Protein AF-A0A9E3CM18-F1 (afdb_monomer_lite)

Sequence (265 aa):
MKRNLDLLTSPGFVAGLLLLLANDFLLKPAFHDALTGKLSDFAGLFVFPLFWAALTPRWRRAAYALTALGFVFWKSSYAQPLIDAWNSLGLLRVARVVDPTDLWALVALPASFEYLRRRGAADSGPSPFAPRRAAALAVLLLSVFAFAATQSAGDHMISEDREYKFDMSKEELTERLKRDAEVAYVSARDDPDDFSLSTRTKVCGEGVFASFKVERRGLGSLLKVSYLIYNCEQGPRGQEAALEAEAVHAFEHDVVEKLRAPAGP

Radius of gyration: 25.85 Å; chains: 1; bounding box: 60×34×81 Å

Structure (mmCIF, N/CA/C/O backbone):
data_AF-A0A9E3CM18-F1
#
_entry.id   AF-A0A9E3CM18-F1
#
loop_
_atom_site.group_PDB
_atom_site.id
_atom_site.type_symbol
_atom_site.label_atom_id
_atom_site.label_alt_id
_atom_site.label_comp_id
_atom_site.label_asym_id
_atom_site.label_entity_id
_atom_site.label_seq_id
_atom_site.pdbx_PDB_ins_code
_atom_site.Cartn_x
_atom_site.Cartn_y
_atom_site.Cartn_z
_atom_site.occupancy
_atom_site.B_iso_or_equiv
_atom_site.auth_seq_id
_atom_site.auth_comp_id
_atom_site.auth_asym_id
_atom_site.auth_atom_id
_atom_site.pdbx_PDB_model_num
ATOM 1 N N . MET A 1 1 ? 21.371 15.882 -23.175 1.00 44.38 1 MET A N 1
ATOM 2 C CA . MET A 1 1 ? 21.177 14.432 -22.929 1.00 44.38 1 MET A CA 1
ATOM 3 C C . MET A 1 1 ? 19.682 14.140 -23.035 1.00 44.38 1 MET A C 1
ATOM 5 O O . MET A 1 1 ? 18.923 14.778 -22.317 1.00 44.38 1 MET A O 1
ATOM 9 N N . LYS A 1 2 ? 19.229 13.318 -23.992 1.00 52.69 2 LYS A N 1
ATOM 10 C CA . LYS A 1 2 ? 17.792 13.175 -24.303 1.00 52.69 2 LYS A CA 1
ATOM 11 C C . LYS A 1 2 ? 17.098 12.281 -23.262 1.00 52.69 2 LYS A C 1
ATOM 13 O O . LYS A 1 2 ? 17.572 11.178 -23.005 1.00 52.69 2 LYS A O 1
ATOM 18 N N . ARG A 1 3 ? 16.004 12.763 -22.656 1.00 60.25 3 ARG A N 1
ATOM 19 C CA . ARG A 1 3 ? 15.071 11.921 -21.882 1.00 60.25 3 ARG A CA 1
ATOM 20 C C . ARG A 1 3 ? 14.491 10.873 -22.832 1.00 60.25 3 ARG A C 1
ATOM 22 O O . ARG A 1 3 ? 14.055 11.248 -23.919 1.00 60.25 3 ARG A O 1
ATOM 29 N N . ASN A 1 4 ? 14.506 9.600 -22.442 1.00 70.12 4 ASN A N 1
ATOM 30 C CA . ASN A 1 4 ? 13.959 8.527 -23.271 1.00 70.12 4 ASN A CA 1
ATOM 31 C C . ASN A 1 4 ? 12.522 8.230 -22.831 1.00 70.12 4 ASN A C 1
ATOM 33 O O . ASN A 1 4 ? 12.250 7.224 -22.182 1.00 70.12 4 ASN A O 1
ATOM 37 N N . LEU A 1 5 ? 11.617 9.166 -23.132 1.00 76.00 5 LEU A N 1
ATOM 38 C CA . LEU A 1 5 ? 10.190 9.018 -22.831 1.00 76.00 5 LEU A CA 1
ATOM 39 C C . LEU A 1 5 ? 9.532 7.908 -23.662 1.00 76.00 5 LEU A C 1
ATOM 41 O O . LEU A 1 5 ? 8.487 7.402 -23.262 1.00 76.00 5 LEU A O 1
ATOM 45 N N . ASP A 1 6 ? 10.170 7.472 -24.752 1.00 79.62 6 ASP A N 1
ATOM 46 C CA . ASP A 1 6 ? 9.693 6.349 -25.564 1.00 79.62 6 ASP A CA 1
ATOM 47 C C . ASP A 1 6 ? 9.671 5.042 -24.744 1.00 79.62 6 ASP A C 1
ATOM 49 O O . ASP A 1 6 ? 8.818 4.180 -24.972 1.00 79.62 6 ASP A O 1
ATOM 53 N N . LEU A 1 7 ? 10.525 4.930 -23.711 1.00 84.62 7 LEU A N 1
ATOM 54 C CA . LEU A 1 7 ? 10.522 3.813 -22.760 1.00 84.62 7 LEU A CA 1
ATOM 55 C C . LEU A 1 7 ? 9.189 3.678 -22.004 1.00 84.62 7 LEU A C 1
ATOM 57 O O . LEU A 1 7 ? 8.743 2.551 -21.782 1.00 84.62 7 LEU A O 1
ATOM 61 N N . LEU A 1 8 ? 8.535 4.794 -21.656 1.00 86.12 8 LEU A N 1
ATOM 62 C CA . LEU A 1 8 ? 7.239 4.785 -20.960 1.00 86.12 8 LEU A CA 1
ATOM 63 C C . LEU A 1 8 ? 6.137 4.205 -21.849 1.00 86.12 8 LEU A C 1
ATOM 65 O O . LEU A 1 8 ? 5.246 3.515 -21.379 1.00 86.12 8 LEU A O 1
ATOM 69 N N . THR A 1 9 ? 6.226 4.424 -23.158 1.00 86.44 9 THR A N 1
ATOM 70 C CA . THR A 1 9 ? 5.280 3.858 -24.130 1.00 86.44 9 THR A CA 1
ATOM 71 C C . THR A 1 9 ? 5.692 2.475 -24.632 1.00 86.44 9 THR A C 1
ATOM 73 O O . THR A 1 9 ? 5.085 1.937 -25.556 1.00 86.44 9 THR A O 1
ATOM 76 N N . SER A 1 10 ? 6.751 1.889 -24.066 1.00 86.50 10 SER A N 1
ATOM 77 C CA . SER A 1 10 ? 7.227 0.585 -24.504 1.00 86.50 10 SER A CA 1
ATOM 78 C C . SER A 1 10 ? 6.260 -0.529 -24.066 1.00 86.50 10 SER A C 1
ATOM 80 O O . SER A 1 10 ? 5.714 -0.460 -22.964 1.00 86.50 10 SER A O 1
ATOM 82 N N . PRO A 1 11 ? 6.072 -1.589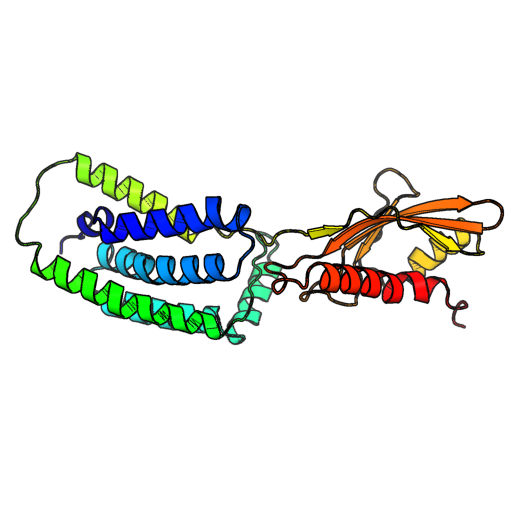 -24.875 1.00 87.38 11 PRO A N 1
ATOM 83 C CA . PRO A 1 11 ? 5.137 -2.673 -24.582 1.00 87.38 11 PRO A CA 1
ATOM 84 C C . PRO A 1 11 ? 5.339 -3.306 -23.206 1.00 87.38 11 PRO A C 1
ATOM 86 O O . PRO A 1 11 ? 4.364 -3.534 -22.506 1.00 87.38 11 PRO A O 1
ATOM 89 N N . GLY A 1 12 ? 6.588 -3.545 -22.788 1.00 88.06 12 GLY A N 1
ATOM 90 C CA . GLY A 1 12 ? 6.871 -4.123 -21.473 1.00 88.06 12 GLY A CA 1
ATOM 91 C C . GLY A 1 12 ? 6.485 -3.195 -20.321 1.00 88.06 12 GLY A C 1
ATOM 92 O O . GLY A 1 12 ? 5.921 -3.654 -19.335 1.00 88.06 12 GLY A O 1
ATOM 93 N N . PHE A 1 13 ? 6.730 -1.887 -20.461 1.00 91.44 13 PHE A N 1
ATOM 94 C CA . PHE A 1 13 ? 6.340 -0.908 -19.446 1.00 91.44 13 PHE A CA 1
ATOM 95 C C . PHE A 1 13 ? 4.817 -0.802 -19.337 1.00 91.44 13 PHE A C 1
ATOM 97 O O . PHE A 1 13 ? 4.269 -0.908 -18.244 1.00 91.44 13 PHE A O 1
ATOM 104 N N . VAL A 1 14 ? 4.132 -0.643 -20.473 1.00 91.06 14 VAL A N 1
ATOM 105 C CA . VAL A 1 14 ? 2.670 -0.516 -20.521 1.00 91.06 14 VAL A CA 1
ATOM 106 C C . VAL A 1 14 ? 1.994 -1.795 -20.031 1.00 91.06 14 VAL A C 1
ATOM 108 O O . VAL A 1 14 ? 1.068 -1.710 -19.235 1.00 91.06 14 VAL A O 1
ATOM 111 N N . ALA A 1 15 ? 2.473 -2.973 -20.438 1.00 91.00 15 ALA A N 1
ATOM 112 C CA . ALA A 1 15 ? 1.935 -4.246 -19.963 1.00 91.00 15 ALA A CA 1
ATOM 113 C C . ALA A 1 15 ? 2.113 -4.410 -18.448 1.00 91.00 15 ALA A C 1
ATOM 115 O O . ALA A 1 15 ? 1.164 -4.789 -17.772 1.00 91.00 15 ALA A O 1
ATOM 116 N N . GLY A 1 16 ? 3.290 -4.078 -17.906 1.00 92.56 16 GLY A N 1
ATOM 117 C CA . GLY A 1 16 ? 3.526 -4.113 -16.463 1.00 92.56 16 GLY A CA 1
ATOM 118 C C . GLY A 1 16 ? 2.639 -3.128 -15.696 1.00 92.56 16 GLY A C 1
ATOM 119 O O . GLY A 1 16 ? 2.086 -3.486 -14.663 1.00 92.56 16 GLY A O 1
ATOM 120 N N . LEU A 1 17 ? 2.454 -1.910 -16.217 1.00 92.94 17 LEU A N 1
ATOM 121 C CA . LEU A 1 17 ? 1.599 -0.897 -15.593 1.00 92.94 17 LEU A CA 1
ATOM 122 C C . LEU A 1 17 ? 0.119 -1.297 -15.627 1.00 92.94 17 LEU A C 1
ATOM 124 O O . LEU A 1 17 ? -0.582 -1.145 -14.631 1.00 92.94 17 LEU A O 1
ATOM 128 N N . LEU A 1 18 ? -0.358 -1.827 -16.755 1.00 92.44 18 LEU A N 1
ATOM 129 C CA . LEU A 1 18 ? -1.720 -2.344 -16.873 1.00 92.44 18 LEU A CA 1
ATOM 130 C C . LEU A 1 18 ? -1.937 -3.554 -15.967 1.00 92.44 18 LEU A C 1
ATOM 132 O O . LEU A 1 18 ? -2.993 -3.650 -15.358 1.00 92.44 18 LEU A O 1
ATOM 136 N N . LEU A 1 19 ? -0.950 -4.446 -15.852 1.00 91.19 19 LEU A N 1
ATOM 137 C CA . LEU A 1 19 ? -1.003 -5.578 -14.932 1.00 91.19 19 LEU A CA 1
ATOM 138 C C . LEU A 1 19 ? -1.098 -5.102 -13.481 1.00 91.19 19 LEU A C 1
ATOM 140 O O . LEU A 1 19 ? -1.928 -5.617 -12.744 1.00 91.19 19 LEU A O 1
ATOM 144 N N . LEU A 1 20 ? -0.297 -4.103 -13.096 1.00 90.50 20 LEU A N 1
ATOM 145 C CA . LEU A 1 20 ? -0.339 -3.502 -11.764 1.00 90.50 20 LEU A CA 1
ATOM 146 C C . LEU A 1 20 ? -1.730 -2.922 -11.464 1.00 90.50 20 LE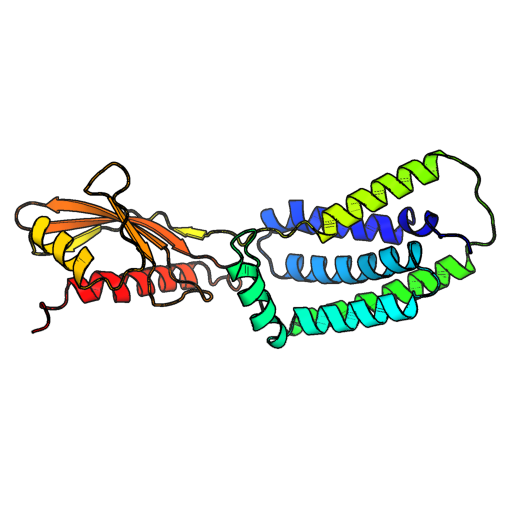U A C 1
ATOM 148 O O . LEU A 1 20 ? -2.348 -3.289 -10.471 1.00 90.50 20 LEU A O 1
ATOM 152 N N . LEU A 1 21 ? -2.262 -2.091 -12.365 1.00 90.19 21 LEU A N 1
ATOM 153 C CA . LEU A 1 21 ? -3.584 -1.476 -12.208 1.00 90.19 21 LEU A CA 1
ATOM 154 C C . LEU A 1 21 ? -4.721 -2.504 -12.217 1.00 90.19 21 LEU A C 1
ATOM 156 O O . LEU A 1 21 ? -5.602 -2.460 -11.366 1.00 90.19 21 LEU A O 1
ATOM 160 N N . ALA A 1 22 ? -4.720 -3.439 -13.166 1.00 87.00 22 ALA A N 1
ATOM 161 C CA . ALA A 1 22 ? -5.734 -4.485 -13.227 1.00 87.00 22 ALA A CA 1
ATOM 162 C C . ALA A 1 22 ? -5.689 -5.359 -11.971 1.00 87.00 22 ALA A C 1
ATOM 164 O O . ALA A 1 22 ? -6.730 -5.742 -11.444 1.00 87.00 22 ALA A O 1
ATOM 165 N N . ASN A 1 23 ? -4.494 -5.644 -11.460 1.00 86.50 23 ASN A N 1
ATOM 166 C CA . ASN A 1 23 ? -4.353 -6.393 -10.230 1.00 86.50 23 ASN A CA 1
ATOM 167 C C . ASN A 1 23 ? -4.917 -5.629 -9.033 1.00 86.50 23 ASN A C 1
ATOM 169 O O . ASN A 1 23 ? -5.740 -6.175 -8.304 1.00 86.50 23 ASN A O 1
ATOM 173 N N . ASP A 1 24 ? -4.521 -4.371 -8.864 1.00 81.06 24 ASP A N 1
ATOM 174 C CA . ASP A 1 24 ? -4.891 -3.594 -7.687 1.00 81.06 24 ASP A CA 1
ATOM 175 C C . ASP A 1 24 ? -6.380 -3.215 -7.674 1.00 81.06 24 ASP A C 1
ATOM 177 O O . ASP A 1 24 ? -7.015 -3.284 -6.628 1.00 81.06 24 ASP A O 1
ATOM 181 N N . PHE A 1 25 ? -6.974 -2.905 -8.831 1.00 79.62 25 PHE A N 1
ATOM 182 C CA . PHE A 1 25 ? -8.362 -2.431 -8.906 1.00 79.62 25 PHE A CA 1
ATOM 183 C C . PHE A 1 25 ? -9.395 -3.495 -9.290 1.00 79.62 25 PHE A C 1
ATOM 185 O O . PHE A 1 25 ? -10.577 -3.299 -9.017 1.00 79.62 25 PHE A O 1
ATOM 192 N N . LEU A 1 26 ? -8.996 -4.592 -9.944 1.00 79.38 26 LEU A N 1
ATOM 193 C CA . LEU A 1 26 ? -9.938 -5.618 -10.418 1.00 79.38 26 LEU A CA 1
ATOM 194 C C . LEU A 1 26 ? -9.713 -6.965 -9.735 1.00 79.38 26 LEU A C 1
ATOM 196 O O . LEU A 1 26 ? -10.673 -7.578 -9.277 1.00 79.38 26 LEU A O 1
ATOM 200 N N . LEU A 1 27 ? -8.463 -7.433 -9.655 1.00 71.94 27 LEU A N 1
ATOM 201 C CA . LEU A 1 27 ? -8.178 -8.767 -9.121 1.00 71.94 27 LEU A CA 1
ATOM 202 C C . LEU A 1 27 ? -8.199 -8.803 -7.598 1.00 71.94 27 LEU A C 1
ATOM 204 O O . LEU A 1 27 ? -8.763 -9.743 -7.061 1.00 71.94 27 LEU A O 1
ATOM 208 N N . LYS A 1 28 ? -7.639 -7.808 -6.901 1.00 69.25 28 LYS A N 1
ATOM 209 C CA . LYS A 1 28 ? -7.668 -7.770 -5.429 1.00 69.25 28 LYS A CA 1
ATOM 210 C C . LYS A 1 28 ? -9.098 -7.764 -4.864 1.00 69.25 28 LYS A C 1
ATOM 212 O O . LYS A 1 28 ? -9.342 -8.545 -3.952 1.00 69.25 28 LYS A O 1
ATOM 217 N N . PRO A 1 29 ? -10.057 -6.978 -5.402 1.00 63.78 29 PRO A N 1
ATOM 218 C CA . PRO A 1 29 ? -11.444 -7.040 -4.932 1.00 63.78 29 PRO A CA 1
ATOM 219 C C . PRO A 1 29 ? -12.172 -8.339 -5.308 1.00 63.78 29 PRO A C 1
ATOM 221 O O . PRO A 1 29 ? -13.070 -8.768 -4.593 1.00 63.78 29 PRO A O 1
ATOM 224 N N . ALA A 1 30 ? -11.822 -8.952 -6.445 1.00 62.44 30 ALA A N 1
ATOM 225 C CA . ALA A 1 30 ? -12.491 -10.161 -6.935 1.00 62.44 30 ALA A CA 1
ATOM 226 C C . ALA A 1 30 ? -11.925 -11.460 -6.331 1.00 62.44 30 ALA A C 1
ATOM 228 O O . ALA A 1 30 ? -12.657 -12.431 -6.156 1.00 62.44 30 ALA A O 1
ATOM 229 N N . PHE A 1 31 ? -10.629 -11.480 -6.021 1.00 59.03 31 PHE A N 1
ATOM 230 C CA . PHE A 1 31 ? -9.879 -12.626 -5.522 1.00 59.03 31 PHE A CA 1
ATOM 231 C C . PHE A 1 31 ? -9.072 -12.174 -4.298 1.00 59.03 31 PHE A C 1
ATOM 233 O O . PHE A 1 31 ? -8.008 -11.560 -4.426 1.00 59.03 31 PHE A O 1
ATOM 240 N N . HIS A 1 32 ? -9.584 -12.484 -3.105 1.00 54.03 32 HIS A N 1
ATOM 241 C CA . HIS A 1 32 ? -8.977 -12.176 -1.803 1.00 54.03 32 HIS A CA 1
ATOM 242 C C . HIS A 1 32 ? -7.755 -13.081 -1.518 1.00 54.03 32 HIS A C 1
ATOM 244 O O . HIS A 1 32 ? -7.682 -13.772 -0.505 1.00 54.03 32 HIS A O 1
ATOM 250 N N . ASP A 1 33 ? -6.797 -13.133 -2.447 1.00 57.09 33 ASP A N 1
ATOM 251 C CA . ASP A 1 33 ? -5.698 -14.101 -2.449 1.00 57.09 33 ASP A CA 1
ATOM 252 C C . ASP A 1 33 ? -4.317 -13.447 -2.333 1.00 57.09 33 ASP A C 1
ATOM 254 O O . ASP A 1 33 ? -3.974 -12.534 -3.079 1.00 57.09 33 ASP A O 1
ATOM 258 N N . ALA A 1 34 ? -3.428 -14.033 -1.519 1.00 56.66 34 ALA A N 1
ATOM 259 C CA . ALA A 1 34 ? -2.022 -13.606 -1.402 1.00 56.66 34 ALA A CA 1
ATOM 260 C C . ALA A 1 34 ? -1.231 -13.654 -2.734 1.00 56.66 34 ALA A C 1
ATOM 262 O O . ALA A 1 34 ? -0.135 -13.103 -2.842 1.00 56.66 34 ALA A O 1
ATOM 263 N N . LEU A 1 35 ? -1.771 -14.317 -3.765 1.00 62.88 35 LEU A N 1
ATOM 264 C CA . LEU A 1 35 ? -1.199 -14.317 -5.111 1.00 62.88 35 LEU A CA 1
ATOM 265 C C . LEU A 1 35 ? -1.295 -12.931 -5.775 1.00 62.88 35 LEU A C 1
ATOM 267 O O . LEU A 1 35 ? -0.344 -12.520 -6.440 1.00 62.88 35 LEU A O 1
ATOM 271 N N . THR A 1 36 ? -2.395 -12.196 -5.570 1.00 70.06 36 THR A N 1
ATOM 272 C CA . THR A 1 36 ? -2.590 -10.850 -6.141 1.00 70.06 36 THR A CA 1
ATOM 273 C C . THR A 1 36 ? -1.694 -9.823 -5.445 1.00 70.06 36 THR A C 1
ATOM 275 O O . THR A 1 36 ? -1.144 -8.934 -6.095 1.00 70.06 36 THR A O 1
ATOM 278 N N . GLY A 1 37 ? -1.443 -9.987 -4.141 1.00 65.69 37 GLY A N 1
ATOM 279 C CA . GLY A 1 37 ? -0.454 -9.195 -3.398 1.00 65.69 37 GLY A CA 1
ATOM 280 C C . GLY A 1 37 ? 0.950 -9.305 -4.001 1.00 65.69 37 GLY A C 1
ATOM 281 O O . GLY A 1 37 ? 1.550 -8.298 -4.375 1.00 65.69 37 GLY A O 1
ATOM 282 N N . LYS A 1 38 ? 1.425 -10.535 -4.220 1.00 78.75 38 LYS A N 1
ATOM 283 C CA . LYS A 1 38 ? 2.742 -10.793 -4.825 1.00 78.75 38 LYS A CA 1
ATOM 284 C C . LYS A 1 38 ? 2.822 -10.308 -6.265 1.00 78.75 38 LYS A C 1
ATOM 286 O O . LYS A 1 38 ? 3.845 -9.770 -6.678 1.00 78.75 38 LYS A O 1
ATOM 291 N N . LEU A 1 39 ? 1.748 -10.465 -7.037 1.00 83.81 39 LEU A N 1
ATOM 292 C CA . LEU A 1 39 ? 1.701 -9.990 -8.417 1.00 83.81 39 LEU A CA 1
ATOM 293 C C . LEU A 1 39 ? 1.891 -8.468 -8.507 1.00 83.81 39 LEU A C 1
ATOM 295 O O . LEU A 1 39 ? 2.603 -8.005 -9.399 1.00 83.81 39 LEU A O 1
ATOM 299 N N . SER A 1 40 ? 1.322 -7.715 -7.559 1.00 86.75 40 SER A N 1
ATOM 300 C CA . SER A 1 40 ? 1.543 -6.270 -7.428 1.00 86.75 40 SER A CA 1
ATOM 301 C C . SER A 1 40 ? 3.018 -5.957 -7.154 1.00 86.75 40 SER A C 1
ATOM 303 O O . SER A 1 40 ? 3.605 -5.145 -7.865 1.00 86.75 40 SER A O 1
ATOM 305 N N . ASP A 1 41 ? 3.667 -6.674 -6.225 1.00 88.69 41 ASP A N 1
ATOM 306 C CA . ASP A 1 41 ? 5.099 -6.495 -5.941 1.00 88.69 41 ASP A CA 1
ATOM 307 C C . ASP A 1 41 ? 5.975 -6.788 -7.173 1.00 88.69 41 ASP A C 1
ATOM 309 O O . ASP A 1 41 ? 6.867 -6.005 -7.509 1.00 88.69 41 ASP A O 1
ATOM 313 N N . PHE A 1 42 ? 5.701 -7.878 -7.902 1.00 92.50 42 PHE A N 1
ATOM 314 C CA . PHE A 1 42 ? 6.414 -8.221 -9.139 1.00 92.50 42 PHE A CA 1
ATOM 315 C C . PHE A 1 42 ? 6.215 -7.161 -10.232 1.00 92.50 42 PHE A C 1
ATOM 317 O O . PHE A 1 42 ? 7.187 -6.735 -10.866 1.00 92.50 42 PHE A O 1
ATOM 324 N N . ALA A 1 43 ? 4.977 -6.718 -10.463 1.00 93.00 43 ALA A N 1
ATOM 325 C CA . ALA A 1 43 ? 4.664 -5.706 -11.470 1.00 93.00 43 ALA A CA 1
ATOM 326 C C . ALA A 1 43 ? 5.255 -4.336 -11.093 1.00 93.00 43 ALA A C 1
ATOM 328 O O . ALA A 1 43 ? 5.891 -3.683 -11.923 1.00 93.00 43 ALA A O 1
ATOM 329 N N . GLY A 1 44 ? 5.132 -3.934 -9.829 1.00 93.19 44 GLY A N 1
ATOM 330 C CA . GLY A 1 44 ? 5.691 -2.702 -9.283 1.00 93.19 44 GLY A CA 1
ATOM 331 C C . GLY A 1 44 ? 7.213 -2.658 -9.404 1.00 93.19 44 GLY A C 1
ATOM 332 O O . GLY A 1 44 ? 7.755 -1.708 -9.974 1.00 93.19 44 GLY A O 1
ATOM 333 N N . LEU A 1 45 ? 7.914 -3.713 -8.973 1.00 94.88 45 LEU A N 1
ATOM 334 C CA . LEU A 1 45 ? 9.373 -3.816 -9.100 1.00 94.88 45 LEU A CA 1
ATOM 335 C C . LEU A 1 45 ? 9.845 -3.897 -10.553 1.00 94.88 45 LEU A C 1
ATOM 337 O O . LEU A 1 45 ? 10.967 -3.488 -10.851 1.00 94.88 45 LEU A O 1
ATOM 341 N N . PHE A 1 46 ? 9.011 -4.370 -11.478 1.00 95.19 46 PHE A N 1
ATOM 342 C CA . PHE A 1 46 ? 9.330 -4.311 -12.899 1.00 95.19 46 PHE A CA 1
ATOM 343 C C . PHE A 1 46 ? 9.214 -2.881 -13.455 1.00 95.19 46 PHE A C 1
ATOM 345 O O . PHE A 1 46 ? 10.124 -2.413 -14.144 1.00 95.19 46 PHE A O 1
ATOM 352 N N . VAL A 1 47 ? 8.122 -2.170 -13.156 1.00 95.00 47 VAL A N 1
ATOM 353 C CA . VAL A 1 47 ? 7.764 -0.877 -13.774 1.00 95.00 47 VAL A CA 1
ATOM 354 C C . VAL A 1 47 ? 8.472 0.311 -13.113 1.00 95.00 47 VAL A C 1
ATOM 356 O O . VAL A 1 47 ? 8.992 1.187 -13.808 1.00 95.00 47 VAL A O 1
ATOM 359 N N . PHE A 1 48 ? 8.540 0.355 -11.784 1.00 95.31 48 PHE A N 1
ATOM 360 C CA . PHE A 1 48 ? 9.061 1.494 -11.022 1.00 95.31 48 PHE A CA 1
ATOM 361 C C . PHE A 1 48 ? 10.507 1.900 -11.377 1.00 95.31 48 PHE A C 1
ATOM 363 O O . PHE A 1 48 ? 10.753 3.078 -11.661 1.00 95.31 48 PHE A O 1
ATOM 370 N N . PRO A 1 49 ? 11.494 0.987 -11.457 1.00 93.88 49 PRO A N 1
ATOM 371 C CA . PRO A 1 49 ? 12.853 1.382 -11.819 1.00 93.88 49 PRO A CA 1
ATOM 372 C C . PRO A 1 49 ? 12.978 1.755 -13.308 1.00 93.88 49 PRO A C 1
ATOM 374 O O . PRO A 1 49 ? 13.844 2.561 -13.660 1.00 93.88 49 PRO A O 1
ATOM 377 N N . LEU A 1 50 ? 12.109 1.237 -14.193 1.00 92.25 50 LEU A N 1
ATOM 378 C CA . LEU A 1 50 ? 12.031 1.668 -15.599 1.00 92.25 50 LEU A CA 1
ATOM 379 C C . LEU A 1 50 ? 11.498 3.092 -15.724 1.00 92.25 50 LEU A C 1
ATOM 381 O O . LEU A 1 50 ? 12.027 3.864 -16.526 1.00 92.25 50 LEU A O 1
ATOM 385 N N . PHE A 1 51 ? 10.502 3.452 -14.914 1.00 93.75 51 PHE A N 1
ATOM 386 C CA . PHE A 1 51 ? 9.955 4.806 -14.851 1.00 93.75 51 PHE A CA 1
ATOM 387 C C . PHE A 1 51 ? 11.063 5.812 -14.526 1.00 93.75 51 PHE A C 1
ATOM 389 O O . PHE A 1 51 ? 11.297 6.768 -15.271 1.00 93.75 51 PHE A O 1
ATOM 396 N N . TRP A 1 52 ? 11.842 5.539 -13.478 1.00 93.00 52 TRP A N 1
ATOM 397 C CA . TRP A 1 52 ? 12.984 6.378 -13.124 1.00 93.00 52 TRP A CA 1
ATOM 398 C C . TRP A 1 52 ? 14.096 6.334 -14.171 1.00 93.00 52 TRP A C 1
ATOM 400 O O . TRP A 1 52 ? 14.659 7.376 -14.495 1.00 93.00 52 TRP A O 1
ATOM 410 N N . ALA A 1 53 ? 14.381 5.182 -14.780 1.00 90.31 53 ALA A N 1
ATOM 411 C CA . ALA A 1 53 ? 15.362 5.095 -15.862 1.00 90.31 53 ALA A CA 1
ATOM 412 C C . ALA A 1 53 ? 14.969 5.924 -17.103 1.00 90.31 53 ALA A C 1
ATOM 414 O O . ALA A 1 53 ? 15.861 6.448 -17.778 1.00 90.31 53 ALA A O 1
ATOM 415 N N . ALA A 1 54 ? 13.670 6.087 -17.387 1.00 87.94 54 ALA A N 1
ATOM 416 C CA . ALA A 1 54 ? 13.166 6.954 -18.456 1.00 87.94 54 ALA A CA 1
ATOM 417 C C . ALA A 1 54 ? 13.397 8.446 -18.144 1.00 87.94 54 ALA A C 1
ATOM 419 O O . ALA A 1 54 ? 13.832 9.213 -19.013 1.00 87.94 54 ALA A O 1
ATOM 420 N N . LEU A 1 55 ? 13.131 8.853 -16.896 1.00 88.31 55 LEU A N 1
ATOM 421 C CA . LEU A 1 55 ? 13.219 10.245 -16.436 1.00 88.31 55 LEU A CA 1
ATOM 422 C C . LEU A 1 55 ? 14.654 10.700 -16.149 1.00 88.31 55 LEU A C 1
ATOM 424 O O . LEU A 1 55 ? 15.030 11.826 -16.496 1.00 88.31 55 LEU A O 1
ATOM 428 N N . THR A 1 56 ? 15.472 9.826 -15.559 1.00 87.50 56 THR A N 1
ATOM 429 C CA . THR A 1 56 ? 16.857 10.093 -15.145 1.00 87.50 56 THR A CA 1
ATOM 430 C C . THR A 1 56 ? 17.847 9.053 -15.710 1.00 87.50 56 THR A C 1
ATOM 432 O O . THR A 1 56 ? 18.532 8.353 -14.962 1.00 87.50 56 THR A O 1
ATOM 435 N N . PRO A 1 57 ? 18.065 8.990 -17.045 1.00 83.56 57 PRO A N 1
ATOM 436 C CA . PRO A 1 57 ? 18.880 7.939 -17.682 1.00 83.56 57 PRO A CA 1
ATOM 437 C C . PRO A 1 57 ? 20.329 7.819 -17.179 1.00 83.56 57 PRO A C 1
ATOM 439 O O . PRO A 1 57 ? 20.945 6.754 -17.295 1.00 83.56 57 PRO A O 1
ATOM 442 N N . ARG A 1 58 ? 20.887 8.912 -16.633 1.00 86.62 58 ARG A N 1
ATOM 443 C CA . ARG A 1 58 ? 22.222 8.958 -16.007 1.00 86.62 58 ARG A CA 1
ATOM 444 C C . ARG A 1 58 ? 22.285 8.149 -14.712 1.00 86.62 58 ARG A C 1
ATOM 446 O O . ARG A 1 58 ? 23.316 7.558 -14.420 1.00 86.62 58 ARG A O 1
ATOM 453 N N . TRP A 1 59 ? 21.186 8.102 -13.969 1.00 89.31 59 TRP A N 1
ATOM 454 C CA . TRP A 1 59 ? 21.100 7.507 -12.639 1.00 89.31 59 TRP A CA 1
ATOM 455 C C . TRP A 1 59 ? 20.390 6.154 -12.653 1.00 89.31 59 TRP A C 1
ATOM 457 O O . TRP A 1 59 ? 20.041 5.643 -11.598 1.00 89.31 59 TRP A O 1
ATOM 467 N N . ARG A 1 60 ? 20.224 5.523 -13.826 1.00 89.62 60 ARG A N 1
ATOM 468 C CA . ARG A 1 60 ? 19.484 4.258 -13.962 1.00 89.62 60 ARG A CA 1
ATOM 469 C C . ARG A 1 60 ? 19.956 3.172 -12.986 1.00 89.62 60 ARG A C 1
ATOM 471 O O . ARG A 1 60 ? 19.136 2.549 -12.340 1.00 89.62 60 ARG A O 1
ATOM 478 N N . ARG A 1 61 ? 21.270 2.978 -12.808 1.00 91.88 61 ARG A N 1
ATOM 479 C CA . ARG A 1 61 ? 21.790 1.968 -11.864 1.00 91.88 61 ARG A CA 1
ATOM 480 C C . ARG A 1 61 ? 21.442 2.315 -10.417 1.00 91.88 61 ARG A C 1
ATOM 482 O O . ARG A 1 61 ? 21.065 1.431 -9.660 1.00 91.88 61 ARG A O 1
ATOM 489 N N . ALA A 1 62 ? 21.524 3.599 -10.065 1.00 94.00 62 ALA A N 1
ATOM 490 C CA . ALA A 1 62 ? 21.124 4.081 -8.751 1.00 94.00 62 ALA A CA 1
ATOM 491 C C . ALA A 1 62 ? 19.614 3.913 -8.533 1.00 94.00 62 ALA A C 1
ATOM 493 O O . ALA A 1 62 ? 19.221 3.472 -7.466 1.00 94.00 62 ALA A O 1
ATOM 494 N N . ALA A 1 63 ? 18.775 4.163 -9.544 1.00 93.38 63 ALA A N 1
ATOM 495 C CA . ALA A 1 63 ? 17.333 3.942 -9.454 1.00 93.38 63 ALA A CA 1
ATOM 496 C C . ALA A 1 63 ? 16.993 2.476 -9.140 1.00 93.38 63 ALA A C 1
ATOM 498 O O . ALA A 1 63 ? 16.193 2.216 -8.249 1.00 93.38 63 ALA A O 1
ATOM 499 N N . TYR A 1 64 ? 17.648 1.516 -9.802 1.00 95.44 64 TYR A N 1
ATOM 500 C CA . TYR A 1 64 ? 17.469 0.089 -9.504 1.00 95.44 64 TYR A CA 1
ATOM 501 C C . TYR A 1 64 ? 17.962 -0.277 -8.100 1.00 95.44 64 TYR A C 1
ATOM 503 O O . TYR A 1 64 ? 17.257 -0.969 -7.372 1.00 95.44 64 TYR A O 1
ATOM 511 N N . ALA A 1 65 ? 19.139 0.214 -7.698 1.00 95.75 65 ALA A N 1
ATOM 512 C CA . ALA A 1 65 ? 19.678 -0.039 -6.363 1.00 95.75 65 ALA A CA 1
ATOM 513 C C . ALA A 1 65 ? 18.775 0.538 -5.260 1.00 95.75 65 ALA A C 1
ATOM 515 O O . ALA A 1 65 ? 18.458 -0.157 -4.302 1.00 95.75 65 ALA A O 1
ATOM 516 N N . LEU A 1 66 ? 18.309 1.779 -5.422 1.00 95.81 66 LEU A N 1
ATOM 517 C CA . LEU A 1 66 ? 17.388 2.429 -4.490 1.00 95.81 66 LEU A CA 1
ATOM 518 C C . LEU A 1 66 ? 16.027 1.734 -4.456 1.00 95.81 66 LEU A C 1
ATOM 520 O O . LEU A 1 66 ? 15.449 1.618 -3.384 1.00 95.81 66 LEU A O 1
ATOM 524 N N . THR A 1 67 ? 15.541 1.228 -5.592 1.00 95.69 67 THR A N 1
ATOM 525 C CA . THR A 1 67 ? 14.306 0.431 -5.633 1.00 95.69 67 THR A CA 1
ATOM 526 C C . THR A 1 67 ? 14.472 -0.865 -4.842 1.00 95.69 67 THR A C 1
ATOM 528 O O . THR A 1 67 ? 13.626 -1.177 -4.013 1.00 95.69 67 THR A O 1
ATOM 531 N N . ALA A 1 68 ? 15.578 -1.592 -5.036 1.00 95.75 68 ALA A N 1
ATOM 532 C CA . ALA A 1 68 ? 15.859 -2.822 -4.295 1.00 95.75 68 ALA A CA 1
ATOM 533 C C . ALA A 1 68 ? 15.967 -2.567 -2.785 1.00 95.75 68 ALA A C 1
ATOM 535 O O . ALA A 1 68 ? 15.298 -3.227 -1.994 1.00 95.75 68 ALA A O 1
ATOM 536 N N . LEU A 1 69 ? 16.784 -1.586 -2.389 1.00 95.38 69 LEU A N 1
ATOM 537 C CA . LEU A 1 69 ? 16.994 -1.232 -0.985 1.00 95.38 69 LEU A CA 1
ATOM 538 C C . LEU A 1 69 ? 15.710 -0.713 -0.338 1.00 95.38 69 LEU A C 1
ATOM 540 O O . LEU A 1 69 ? 15.378 -1.127 0.767 1.00 95.38 69 LEU A O 1
ATOM 544 N N . GLY A 1 70 ? 14.978 0.155 -1.038 1.00 93.19 70 GLY A N 1
ATOM 545 C CA . GLY A 1 70 ? 13.699 0.687 -0.586 1.00 93.19 70 GLY A CA 1
ATOM 546 C C . GLY A 1 70 ? 12.659 -0.411 -0.399 1.00 93.19 70 GLY A C 1
ATOM 547 O O . GLY A 1 70 ? 11.987 -0.425 0.623 1.00 93.19 70 GLY A O 1
ATOM 548 N N . PHE A 1 71 ? 12.579 -1.372 -1.323 1.00 92.56 71 PHE A N 1
ATOM 549 C CA . PHE A 1 71 ? 11.663 -2.507 -1.215 1.00 92.56 71 PHE A CA 1
ATOM 550 C C . PHE A 1 71 ? 12.014 -3.429 -0.043 1.00 92.56 71 PHE A C 1
ATOM 552 O O . PHE A 1 71 ? 11.140 -3.768 0.750 1.00 92.56 71 PHE A O 1
ATOM 559 N N . VAL A 1 72 ? 13.295 -3.782 0.117 1.00 92.19 72 VAL A N 1
ATOM 560 C CA . VAL A 1 72 ? 13.766 -4.584 1.260 1.00 92.19 72 VAL A CA 1
ATOM 561 C C . VAL A 1 72 ? 13.466 -3.872 2.576 1.00 92.19 72 VAL A C 1
ATOM 563 O O . VAL A 1 72 ? 12.931 -4.483 3.497 1.00 92.19 72 VAL A O 1
ATOM 566 N N . PHE A 1 73 ? 13.775 -2.576 2.661 1.00 89.81 73 PHE A N 1
ATOM 567 C CA . PHE A 1 73 ? 13.486 -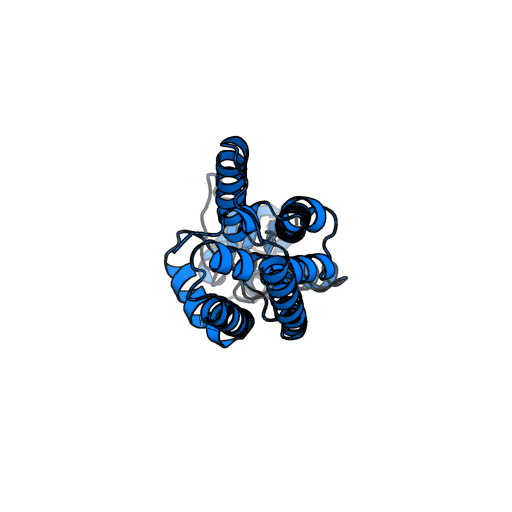1.771 3.841 1.00 89.81 73 PHE A CA 1
ATOM 568 C C . PHE A 1 73 ? 11.981 -1.728 4.128 1.00 89.81 73 PHE A C 1
ATOM 570 O O . PHE A 1 73 ? 11.571 -2.026 5.249 1.00 89.81 73 PHE A O 1
ATOM 577 N N . TRP A 1 74 ? 11.162 -1.444 3.112 1.00 86.00 74 TRP A N 1
ATOM 578 C CA . TRP A 1 74 ? 9.708 -1.365 3.229 1.00 86.00 74 TRP A CA 1
ATOM 579 C C . TRP A 1 74 ? 9.092 -2.682 3.703 1.00 86.00 74 TRP A C 1
ATOM 581 O O . TRP A 1 74 ? 8.251 -2.659 4.596 1.00 86.00 74 TRP A O 1
ATOM 591 N N . LYS A 1 75 ? 9.547 -3.829 3.183 1.00 81.69 75 LYS A N 1
ATOM 592 C CA . LYS A 1 75 ? 9.074 -5.168 3.583 1.00 81.69 75 LYS A CA 1
ATOM 593 C C . LYS A 1 75 ? 9.679 -5.675 4.902 1.00 81.69 75 LYS A C 1
ATOM 595 O O . LYS A 1 75 ? 9.265 -6.717 5.397 1.00 81.69 75 LYS A O 1
ATOM 600 N N . SER A 1 76 ? 10.635 -4.959 5.497 1.00 79.00 76 SER A N 1
ATOM 601 C CA . SER A 1 76 ? 11.262 -5.331 6.774 1.00 79.00 76 SER A CA 1
ATOM 602 C C . SER A 1 76 ? 10.559 -4.711 7.983 1.00 79.00 76 SER A C 1
ATOM 604 O O . SER A 1 76 ? 10.000 -3.618 7.898 1.00 79.00 76 SER A O 1
ATOM 606 N N . SER A 1 77 ? 10.672 -5.327 9.162 1.00 76.06 77 SER A N 1
ATOM 607 C CA . SER A 1 77 ? 10.157 -4.750 10.417 1.00 76.06 77 SER A CA 1
ATOM 608 C C . SER A 1 77 ? 10.753 -3.373 10.749 1.00 76.06 77 SER A C 1
ATOM 610 O O . SER A 1 77 ? 10.104 -2.574 11.421 1.00 76.06 77 SER A O 1
ATOM 612 N N . TYR A 1 78 ? 11.933 -3.039 10.213 1.00 78.50 78 TYR A N 1
ATOM 613 C CA . TYR A 1 78 ? 12.617 -1.769 10.465 1.00 78.50 78 TYR A CA 1
ATOM 614 C C . TYR A 1 78 ? 11.867 -0.528 9.971 1.00 78.50 78 TYR A C 1
ATOM 616 O O . TYR A 1 78 ? 12.131 0.556 10.483 1.00 78.50 78 TYR A O 1
ATOM 624 N N . ALA A 1 79 ? 10.932 -0.648 9.019 1.00 81.69 79 ALA A N 1
ATOM 625 C CA . ALA A 1 79 ? 10.139 0.509 8.591 1.00 81.69 79 ALA A CA 1
ATOM 626 C C . ALA A 1 79 ? 8.932 0.807 9.506 1.00 81.69 79 ALA A C 1
ATOM 628 O O . ALA A 1 79 ? 8.274 1.826 9.308 1.00 81.69 79 ALA A O 1
ATOM 629 N N . GLN A 1 80 ? 8.666 -0.015 10.535 1.00 74.81 80 GLN A N 1
ATOM 630 C CA . GLN A 1 80 ? 7.532 0.190 11.449 1.00 74.81 80 GLN A CA 1
ATOM 631 C C . GLN A 1 80 ? 7.533 1.572 12.133 1.00 74.81 80 GLN A C 1
ATOM 633 O O . GLN A 1 80 ? 6.515 2.252 12.048 1.00 74.81 80 GLN A O 1
ATOM 638 N N . PRO A 1 81 ? 8.651 2.074 12.700 1.00 73.25 81 PRO A N 1
ATOM 639 C CA . PRO A 1 81 ? 8.651 3.382 13.361 1.00 73.25 81 PRO A CA 1
ATOM 640 C C . PRO A 1 81 ? 8.320 4.544 12.414 1.00 73.25 81 PRO A C 1
ATOM 642 O O . PRO A 1 81 ? 7.757 5.552 12.832 1.00 73.25 81 PRO A O 1
ATOM 645 N N . LEU A 1 82 ? 8.669 4.413 11.128 1.00 79.81 82 LEU A N 1
ATOM 646 C CA . LEU A 1 82 ? 8.356 5.418 10.113 1.00 79.81 82 LEU A CA 1
ATOM 647 C C . LEU A 1 82 ? 6.861 5.415 9.771 1.00 79.81 82 LEU A C 1
ATOM 649 O O . LEU A 1 82 ? 6.271 6.479 9.600 1.00 79.81 82 LEU A O 1
ATOM 653 N N . ILE A 1 83 ? 6.260 4.226 9.694 1.00 71.06 83 ILE A N 1
ATOM 654 C CA . ILE A 1 83 ? 4.822 4.052 9.471 1.00 71.06 83 ILE A CA 1
ATOM 655 C C . ILE A 1 83 ? 4.040 4.617 10.659 1.00 71.06 83 ILE A C 1
ATOM 657 O O . ILE A 1 83 ? 3.112 5.395 10.457 1.00 71.06 83 ILE A O 1
ATOM 661 N N . ASP A 1 84 ? 4.463 4.318 11.888 1.00 72.69 84 ASP A N 1
ATOM 662 C CA . ASP A 1 84 ? 3.824 4.835 13.102 1.00 72.69 84 ASP A CA 1
ATOM 663 C C . ASP A 1 84 ? 3.895 6.373 13.157 1.00 72.69 84 ASP A C 1
ATOM 665 O O . ASP A 1 84 ? 2.898 7.040 13.444 1.00 72.69 84 ASP A O 1
ATOM 669 N N . ALA A 1 85 ? 5.047 6.956 12.801 1.00 72.75 85 ALA A N 1
ATOM 670 C CA . ALA A 1 85 ? 5.214 8.405 12.714 1.00 72.75 85 ALA A CA 1
ATOM 671 C C . ALA A 1 85 ? 4.313 9.032 11.637 1.00 72.75 85 ALA A C 1
ATOM 673 O O . ALA A 1 85 ? 3.695 10.066 11.885 1.00 72.75 85 ALA A O 1
ATOM 674 N N . TRP A 1 86 ? 4.188 8.408 10.465 1.00 75.62 86 TRP A N 1
ATOM 675 C CA . TRP A 1 86 ? 3.281 8.874 9.414 1.00 75.62 86 TRP A CA 1
ATOM 676 C C . TRP A 1 86 ? 1.815 8.801 9.857 1.00 75.62 86 TRP A C 1
ATOM 678 O O . TRP A 1 86 ? 1.078 9.780 9.741 1.00 75.62 86 TRP A O 1
ATOM 688 N N . ASN A 1 87 ? 1.412 7.677 10.448 1.00 71.69 87 ASN A N 1
ATOM 689 C CA . ASN A 1 87 ? 0.056 7.458 10.945 1.00 71.69 87 ASN A CA 1
ATOM 690 C C . ASN A 1 87 ? -0.315 8.429 12.077 1.00 71.69 87 ASN A C 1
ATOM 692 O O . ASN A 1 87 ? -1.482 8.803 12.200 1.00 71.69 87 ASN A O 1
ATOM 696 N 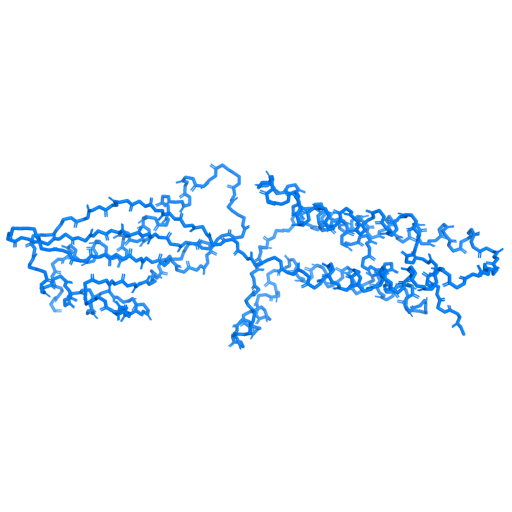N . SER A 1 88 ? 0.668 8.903 12.851 1.00 72.19 88 SER A N 1
ATOM 697 C CA . SER A 1 88 ? 0.460 9.917 13.894 1.00 72.19 88 SER A CA 1
ATOM 698 C C . SER A 1 88 ? 0.027 11.286 13.352 1.00 72.19 88 SER A C 1
ATOM 700 O O . SER A 1 88 ? -0.607 12.053 14.073 1.00 72.19 88 SER A O 1
ATOM 702 N N . LEU A 1 89 ? 0.306 11.585 12.075 1.00 75.56 89 LEU A N 1
ATOM 703 C CA . LEU A 1 89 ? -0.103 12.838 11.429 1.00 75.56 89 LEU A CA 1
ATOM 704 C C . LEU A 1 89 ? -1.605 12.884 11.111 1.00 75.56 89 LEU A C 1
ATOM 706 O O . LEU A 1 89 ? -2.120 13.951 10.786 1.00 75.56 89 LEU A O 1
ATOM 710 N N . GLY A 1 90 ? -2.308 11.747 11.167 1.00 64.56 90 GLY A N 1
ATOM 711 C CA . GLY A 1 90 ? -3.764 11.679 11.005 1.00 64.56 90 GLY A CA 1
ATOM 712 C C . GLY A 1 90 ? -4.298 12.020 9.608 1.00 64.56 90 GLY A C 1
ATOM 713 O O . GLY A 1 90 ? -5.509 12.116 9.443 1.00 64.56 90 GLY A O 1
ATOM 714 N N . LEU A 1 91 ? -3.430 12.204 8.605 1.00 71.06 91 LEU A N 1
ATOM 715 C CA . LEU A 1 91 ? -3.835 12.546 7.235 1.00 71.06 91 LEU A CA 1
ATOM 716 C C . LEU A 1 91 ? -4.355 11.324 6.472 1.00 71.06 91 LEU A C 1
ATOM 718 O O . LEU A 1 91 ? -5.480 11.315 5.985 1.00 71.06 91 LEU A O 1
ATOM 722 N N . LEU A 1 92 ? -3.511 10.299 6.356 1.00 64.31 92 LEU A N 1
ATOM 723 C CA . LEU A 1 92 ? -3.790 9.042 5.670 1.00 64.31 92 LEU A CA 1
ATOM 724 C C . LEU A 1 92 ? -3.095 7.930 6.443 1.00 64.31 92 LEU A C 1
ATOM 726 O O . LEU A 1 92 ? -1.880 7.998 6.642 1.00 64.31 92 LEU A O 1
ATOM 730 N N . ARG A 1 93 ? -3.855 6.923 6.875 1.00 59.22 93 ARG A N 1
ATOM 731 C CA . ARG A 1 93 ? -3.284 5.755 7.544 1.00 59.22 93 ARG A CA 1
ATOM 732 C C . ARG A 1 93 ? -2.737 4.778 6.518 1.00 59.22 93 ARG A C 1
ATOM 734 O O . ARG A 1 93 ? -3.395 4.462 5.532 1.00 59.22 93 ARG A O 1
ATOM 741 N N . VAL A 1 94 ? -1.524 4.318 6.776 1.00 63.50 94 VAL A N 1
ATOM 742 C CA . VAL A 1 94 ? -0.830 3.300 6.000 1.00 63.50 94 VAL A CA 1
ATOM 743 C C . VAL A 1 94 ? -0.657 2.096 6.911 1.00 63.50 94 VAL A C 1
ATOM 745 O O . VAL A 1 94 ? -0.004 2.195 7.952 1.00 63.50 94 VAL A O 1
ATOM 748 N N . ALA A 1 95 ? -1.256 0.975 6.530 1.00 61.19 95 ALA A N 1
ATOM 749 C CA . ALA A 1 95 ? -0.990 -0.319 7.134 1.00 61.19 95 ALA A CA 1
ATOM 750 C C . ALA A 1 95 ? -0.050 -1.120 6.218 1.00 61.19 95 ALA A C 1
ATOM 752 O O . ALA A 1 95 ? 0.196 -0.759 5.062 1.00 61.19 95 ALA A O 1
ATOM 753 N N . ARG A 1 96 ? 0.628 -2.109 6.808 1.00 65.94 96 ARG A N 1
ATOM 754 C CA . ARG A 1 96 ? 1.618 -2.923 6.103 1.00 65.94 96 ARG A CA 1
ATOM 755 C C . ARG A 1 96 ? 1.835 -4.256 6.806 1.00 65.94 96 ARG A C 1
ATOM 757 O O . ARG A 1 96 ? 2.287 -4.291 7.951 1.00 65.94 96 ARG A O 1
ATOM 764 N N . VAL A 1 97 ? 1.697 -5.340 6.051 1.00 64.31 97 VAL A N 1
ATOM 765 C CA . VAL A 1 97 ? 2.097 -6.692 6.463 1.00 64.31 97 VAL A CA 1
ATOM 766 C C . VAL A 1 97 ? 3.597 -6.924 6.235 1.00 64.31 97 VAL A C 1
ATOM 768 O O . VAL A 1 97 ? 4.140 -6.626 5.169 1.00 64.31 97 VAL A O 1
ATOM 771 N N . VAL A 1 98 ? 4.281 -7.472 7.243 1.00 69.25 98 VAL A N 1
ATOM 772 C CA . VAL A 1 98 ? 5.682 -7.906 7.136 1.00 69.25 98 VAL A CA 1
ATOM 773 C C . VAL A 1 98 ? 5.711 -9.353 6.635 1.00 69.25 98 VAL A C 1
ATOM 775 O O . VAL A 1 98 ? 5.577 -10.282 7.427 1.00 69.25 98 VAL A O 1
ATOM 778 N N . ASP A 1 99 ? 5.899 -9.544 5.327 1.00 71.38 99 ASP A N 1
ATOM 779 C CA . ASP A 1 99 ? 6.071 -10.863 4.701 1.00 71.38 99 ASP A CA 1
ATOM 780 C C . ASP A 1 99 ? 7.446 -10.957 3.996 1.00 71.38 99 ASP A C 1
ATOM 782 O O . ASP A 1 99 ? 7.645 -10.410 2.907 1.00 71.38 99 ASP A O 1
ATOM 786 N N . PRO A 1 100 ? 8.429 -11.672 4.581 1.00 72.56 100 PRO A N 1
ATOM 787 C CA . PRO A 1 100 ? 9.739 -11.880 3.961 1.00 72.56 100 PRO A CA 1
ATOM 788 C C . PRO A 1 100 ? 9.684 -12.633 2.626 1.00 72.56 100 PRO A C 1
ATOM 790 O O . PRO A 1 100 ? 10.628 -12.550 1.837 1.00 72.56 100 PRO A O 1
ATOM 793 N N . THR A 1 101 ? 8.609 -13.376 2.349 1.00 75.75 101 THR A N 1
ATOM 794 C CA . THR A 1 101 ? 8.454 -14.101 1.084 1.00 75.75 101 THR A CA 1
ATOM 795 C C . THR A 1 101 ? 8.224 -13.165 -0.101 1.00 75.75 101 THR A C 1
ATOM 797 O O . THR A 1 101 ? 8.479 -13.564 -1.239 1.00 75.75 101 THR A O 1
ATOM 800 N N . ASP A 1 102 ? 7.871 -11.903 0.143 1.00 83.12 102 ASP A N 1
ATOM 801 C CA . ASP A 1 102 ? 7.762 -10.880 -0.899 1.00 83.12 102 ASP A CA 1
ATOM 802 C C . ASP A 1 102 ? 9.123 -10.497 -1.489 1.00 83.12 102 ASP A C 1
ATOM 804 O O . ASP A 1 102 ? 9.198 -10.007 -2.615 1.00 83.12 102 ASP A O 1
ATOM 808 N N . LEU A 1 103 ? 10.233 -10.797 -0.802 1.00 88.62 103 LEU A N 1
ATOM 809 C CA . LEU A 1 103 ? 11.581 -10.582 -1.338 1.00 88.62 103 LEU A CA 1
ATOM 810 C C . LEU A 1 103 ? 11.854 -11.401 -2.607 1.00 88.62 103 LEU A C 1
ATOM 812 O O . LEU A 1 103 ? 12.717 -11.019 -3.398 1.00 88.62 103 LEU A O 1
ATOM 816 N N . TRP A 1 104 ? 11.089 -12.468 -2.866 1.00 89.25 104 TRP A N 1
ATOM 817 C CA . TRP A 1 104 ? 11.130 -13.174 -4.151 1.00 89.25 104 TRP A CA 1
ATOM 818 C C . TRP A 1 104 ? 10.778 -12.268 -5.337 1.00 89.25 104 TRP A C 1
ATOM 820 O O . TRP A 1 104 ? 11.291 -12.480 -6.439 1.00 89.25 104 TRP A O 1
ATOM 830 N N . ALA A 1 105 ? 9.986 -11.214 -5.122 1.00 91.69 105 ALA A N 1
ATOM 831 C CA . ALA A 1 105 ? 9.655 -10.239 -6.152 1.00 91.69 105 ALA A CA 1
ATOM 832 C C . ALA A 1 105 ? 10.882 -9.446 -6.643 1.00 91.69 105 ALA A C 1
ATOM 834 O O . ALA A 1 105 ? 10.872 -8.945 -7.767 1.00 91.69 105 ALA A O 1
ATOM 835 N N . LEU A 1 106 ? 11.990 -9.405 -5.884 1.00 93.50 106 LEU A N 1
ATOM 836 C CA . LEU A 1 106 ? 13.247 -8.775 -6.321 1.00 93.50 106 LEU A CA 1
ATOM 837 C C . LEU A 1 106 ? 13.810 -9.389 -7.609 1.00 93.50 106 LEU A C 1
ATOM 839 O O . LEU A 1 106 ? 14.551 -8.711 -8.320 1.00 93.50 106 LEU A O 1
ATOM 843 N N . VAL A 1 107 ? 13.424 -10.620 -7.965 1.00 94.31 107 VAL A N 1
ATOM 844 C CA . VAL A 1 107 ? 13.765 -11.249 -9.255 1.00 94.31 107 VAL A CA 1
ATOM 845 C C . VAL A 1 107 ? 13.194 -10.465 -10.450 1.00 94.31 107 VAL A C 1
ATOM 847 O O . VAL A 1 107 ? 13.747 -10.525 -11.551 1.00 94.31 107 VAL A O 1
ATOM 850 N N . ALA A 1 108 ? 12.158 -9.645 -10.253 1.00 94.31 108 ALA A N 1
ATOM 851 C CA . ALA A 1 108 ? 11.651 -8.738 -11.282 1.00 94.31 108 ALA A CA 1
ATOM 852 C C . ALA A 1 108 ? 12.677 -7.663 -11.690 1.00 94.31 108 ALA A C 1
ATOM 854 O O . ALA A 1 108 ? 12.686 -7.234 -12.845 1.00 94.31 108 ALA A O 1
ATOM 855 N N . LEU A 1 109 ? 13.576 -7.250 -10.788 1.00 94.69 109 LEU A N 1
ATOM 856 C CA . LEU A 1 109 ? 14.581 -6.216 -11.058 1.00 94.69 109 LEU A CA 1
ATOM 857 C C . LEU A 1 109 ? 15.603 -6.618 -12.132 1.00 94.69 109 LEU A C 1
ATOM 859 O O . LEU A 1 109 ? 15.772 -5.848 -13.080 1.00 94.69 109 LEU A O 1
ATOM 863 N N . PRO A 1 110 ? 16.288 -7.780 -12.068 1.00 94.69 110 PRO A N 1
ATOM 864 C CA . PRO A 1 110 ? 17.180 -8.191 -13.148 1.00 94.69 110 PRO A CA 1
ATOM 865 C C . PRO A 1 110 ? 16.427 -8.395 -14.471 1.00 94.69 110 PRO A C 1
ATOM 867 O O . PRO A 1 110 ? 16.952 -8.015 -15.517 1.00 94.69 110 PRO A O 1
ATOM 870 N N . ALA A 1 111 ? 15.189 -8.905 -14.444 1.00 94.38 111 ALA A N 1
ATOM 871 C CA . ALA A 1 111 ? 14.357 -9.030 -15.645 1.00 94.38 111 ALA A CA 1
ATOM 872 C C . ALA A 1 111 ? 14.047 -7.658 -16.277 1.00 94.38 111 ALA A C 1
ATOM 874 O O . ALA A 1 111 ? 14.197 -7.468 -17.487 1.00 94.38 111 ALA A O 1
ATOM 875 N N . SER A 1 112 ? 13.684 -6.681 -15.448 1.00 94.38 112 SER A N 1
ATOM 876 C CA . SER A 1 112 ? 13.437 -5.294 -15.845 1.00 94.38 112 SER A CA 1
ATOM 877 C C . SER A 1 112 ? 14.699 -4.614 -16.395 1.00 94.38 112 SER A C 1
ATOM 879 O O . SER A 1 112 ? 14.672 -3.978 -17.456 1.00 94.38 112 SER A O 1
ATOM 881 N N . PHE A 1 113 ? 15.849 -4.831 -15.753 1.00 94.00 113 PHE A N 1
ATOM 882 C CA . PHE A 1 113 ? 17.127 -4.276 -16.198 1.00 94.00 113 PHE A CA 1
ATOM 883 C C . PHE A 1 113 ? 17.570 -4.860 -17.543 1.00 94.00 113 PHE A C 1
ATOM 885 O O . PHE A 1 113 ? 18.058 -4.136 -18.416 1.00 94.00 113 PHE A O 1
ATOM 892 N N . GLU A 1 114 ? 17.373 -6.162 -17.742 1.00 93.69 114 GLU A N 1
ATOM 893 C CA . GLU A 1 114 ? 17.663 -6.828 -19.008 1.00 93.69 114 GLU A CA 1
ATOM 894 C C . GLU A 1 114 ? 16.739 -6.332 -20.127 1.00 93.69 114 GLU A C 1
ATOM 896 O O . GLU A 1 114 ? 17.207 -6.061 -21.237 1.00 93.69 114 GLU A O 1
ATOM 901 N N . TYR A 1 115 ? 15.451 -6.121 -19.836 1.00 92.06 115 TYR A N 1
ATOM 902 C CA . TYR A 1 115 ? 14.514 -5.491 -20.769 1.00 92.06 115 TYR A CA 1
ATOM 903 C C . TYR A 1 115 ? 15.002 -4.100 -21.204 1.00 92.06 115 TYR A C 1
ATOM 905 O O . TYR A 1 115 ? 15.075 -3.811 -22.404 1.00 92.06 115 TYR A O 1
ATOM 913 N N . LEU A 1 116 ? 15.422 -3.263 -20.248 1.00 90.12 116 LEU A N 1
ATOM 914 C CA . LEU A 1 116 ? 16.001 -1.946 -20.522 1.00 90.12 116 LEU A CA 1
ATOM 915 C C . LEU A 1 116 ? 17.258 -2.037 -21.399 1.00 90.12 116 LEU A C 1
ATOM 917 O O . LEU A 1 116 ? 17.424 -1.237 -22.323 1.00 90.12 116 LEU A O 1
ATOM 921 N N . ARG A 1 117 ? 18.147 -3.000 -21.127 1.00 88.94 117 ARG A N 1
ATOM 922 C CA . ARG A 1 117 ? 19.393 -3.201 -21.884 1.00 88.94 117 ARG A CA 1
ATOM 923 C C . ARG A 1 117 ? 19.113 -3.584 -23.336 1.00 88.94 117 ARG A C 1
ATOM 925 O O . ARG A 1 117 ? 19.701 -2.988 -24.237 1.00 88.94 117 ARG A O 1
ATOM 932 N N . ARG A 1 118 ? 18.194 -4.527 -23.566 1.00 86.44 118 ARG A N 1
ATOM 933 C CA . ARG A 1 118 ? 17.791 -4.971 -24.913 1.00 86.44 118 ARG A CA 1
ATOM 934 C C . ARG A 1 118 ? 17.138 -3.847 -25.713 1.00 86.44 118 ARG A C 1
ATOM 936 O O . ARG A 1 118 ? 17.448 -3.679 -26.886 1.00 86.44 118 ARG A O 1
ATOM 943 N N . ARG A 1 119 ? 16.299 -3.031 -25.070 1.00 80.50 119 ARG A N 1
ATOM 944 C CA . ARG A 1 119 ? 15.701 -1.828 -25.676 1.00 80.50 119 ARG A CA 1
ATOM 945 C C . ARG A 1 119 ? 16.745 -0.772 -26.027 1.00 80.50 119 ARG A C 1
ATOM 947 O O . ARG A 1 119 ? 16.739 -0.266 -27.140 1.00 80.50 119 ARG A O 1
ATOM 954 N N . GLY A 1 120 ? 17.676 -0.493 -25.115 1.00 69.50 120 GLY A N 1
ATOM 955 C CA . GLY A 1 120 ? 18.761 0.461 -25.353 1.00 69.50 120 GLY A CA 1
ATOM 956 C C . GLY A 1 120 ? 19.714 0.054 -26.483 1.00 69.50 120 GLY A C 1
ATOM 957 O O . GLY A 1 120 ? 20.326 0.929 -27.084 1.00 69.50 120 GLY A O 1
ATOM 958 N N . ALA A 1 121 ? 19.826 -1.244 -26.782 1.00 59.06 121 ALA A N 1
ATOM 959 C CA . ALA A 1 121 ? 20.565 -1.756 -27.937 1.00 59.06 121 ALA A CA 1
ATOM 960 C C . ALA A 1 121 ? 19.748 -1.721 -29.246 1.00 59.06 121 ALA A C 1
ATOM 962 O O . ALA A 1 121 ? 20.333 -1.649 -30.323 1.00 59.06 121 ALA A O 1
ATOM 963 N N . ALA A 1 122 ? 18.413 -1.764 -29.161 1.00 56.84 122 ALA A N 1
ATOM 964 C CA . ALA A 1 122 ? 17.505 -1.760 -30.310 1.00 56.84 122 ALA A CA 1
ATOM 965 C C . ALA A 1 122 ? 17.109 -0.344 -30.786 1.00 56.84 122 ALA A C 1
ATOM 967 O O . ALA A 1 122 ? 16.788 -0.163 -31.959 1.00 56.84 122 ALA A O 1
ATOM 968 N N . ASP A 1 123 ? 17.160 0.669 -29.914 1.00 54.91 123 ASP A N 1
ATOM 969 C CA . ASP A 1 123 ? 16.809 2.057 -30.245 1.00 54.91 123 ASP A CA 1
ATOM 970 C C . ASP A 1 123 ? 17.982 2.805 -30.906 1.00 54.91 123 ASP A C 1
ATOM 972 O O . ASP A 1 123 ? 18.696 3.595 -30.285 1.00 54.91 123 ASP A O 1
ATOM 976 N N . SER A 1 124 ? 18.156 2.577 -32.209 1.00 42.75 124 SER A N 1
ATOM 977 C CA . SER A 1 124 ? 19.010 3.377 -33.099 1.00 42.75 124 SER A CA 1
ATOM 978 C C . SER A 1 124 ? 18.150 4.168 -34.091 1.00 42.75 124 SER A C 1
ATOM 980 O O . SER A 1 124 ? 18.149 3.888 -35.284 1.00 42.75 124 SER A O 1
ATOM 982 N N . GLY A 1 125 ? 17.375 5.151 -33.624 1.00 48.12 125 GLY A N 1
ATOM 983 C CA . GLY A 1 125 ? 16.664 6.042 -34.546 1.00 48.12 125 GLY A CA 1
ATOM 984 C C . GLY A 1 125 ? 15.811 7.110 -33.859 1.00 48.12 125 GLY A C 1
ATOM 985 O O . GLY A 1 125 ? 15.053 6.789 -32.947 1.00 48.12 125 GLY A O 1
ATOM 986 N N . PRO A 1 126 ? 15.893 8.390 -34.268 1.00 46.50 126 PRO A N 1
ATOM 987 C CA . PRO A 1 126 ? 14.958 9.403 -33.804 1.00 46.50 126 PRO A CA 1
ATOM 988 C C . PRO A 1 126 ? 13.588 9.137 -34.435 1.00 46.50 126 PRO A C 1
ATOM 990 O O . PRO A 1 126 ? 13.443 9.214 -35.653 1.00 46.50 126 PRO A O 1
ATOM 993 N N . SER A 1 127 ? 12.573 8.842 -33.624 1.00 50.72 127 SER A N 1
ATOM 994 C CA . SER A 1 127 ? 11.205 8.766 -34.139 1.00 50.72 127 SER A CA 1
ATOM 995 C C . SER A 1 127 ? 10.558 10.160 -34.160 1.00 50.72 127 SER A C 1
ATOM 997 O O . SER A 1 127 ? 10.640 10.885 -33.162 1.00 50.72 127 SER A O 1
ATOM 999 N N . PRO A 1 128 ? 9.942 10.583 -35.277 1.00 51.75 128 PRO A N 1
ATOM 1000 C CA . PRO A 1 128 ? 9.089 11.763 -35.293 1.00 51.75 128 PRO A CA 1
ATOM 1001 C C . PRO A 1 128 ? 7.731 11.418 -34.646 1.00 51.75 128 PRO A C 1
ATOM 1003 O O . PRO A 1 128 ? 7.453 10.250 -34.405 1.00 51.75 128 PRO A O 1
ATOM 1006 N N . PHE A 1 129 ? 6.893 12.433 -34.399 1.00 52.16 129 PHE A N 1
ATOM 1007 C CA . PHE A 1 129 ? 5.465 12.391 -34.006 1.00 52.16 129 PHE A CA 1
ATOM 1008 C C . PHE A 1 129 ? 5.105 12.843 -32.570 1.00 52.16 129 PHE A C 1
ATOM 1010 O O . PHE A 1 129 ? 5.323 12.164 -31.569 1.00 52.16 129 PHE A O 1
ATOM 1017 N N . ALA A 1 130 ? 4.421 13.995 -32.505 1.00 54.12 130 ALA A N 1
ATOM 1018 C CA . ALA A 1 130 ? 3.734 14.568 -31.343 1.00 54.12 130 ALA A CA 1
ATOM 1019 C C . ALA A 1 130 ? 2.768 13.630 -30.567 1.00 54.12 130 ALA A C 1
ATOM 1021 O O . ALA A 1 130 ? 2.761 13.735 -29.337 1.00 54.12 130 ALA A O 1
ATOM 1022 N N . PRO A 1 131 ? 2.012 12.686 -31.181 1.00 60.66 131 PRO A N 1
ATOM 1023 C CA . PRO A 1 131 ? 1.166 11.742 -30.433 1.00 60.66 131 PRO A CA 1
ATOM 1024 C C . PRO A 1 131 ? 1.932 10.868 -29.429 1.00 60.66 131 PRO A C 1
ATOM 1026 O O . PRO A 1 131 ? 1.378 10.512 -28.391 1.00 60.66 131 PRO A O 1
ATOM 1029 N N . ARG A 1 132 ? 3.225 10.591 -29.656 1.00 72.81 132 ARG A N 1
ATOM 1030 C CA . ARG A 1 132 ? 4.049 9.836 -28.694 1.00 72.81 132 ARG A CA 1
ATOM 1031 C C . ARG A 1 132 ? 4.315 10.605 -27.404 1.00 72.81 132 ARG A C 1
ATOM 1033 O O . ARG A 1 132 ? 4.399 9.998 -26.344 1.00 72.81 132 ARG A O 1
ATOM 1040 N N . ARG A 1 133 ? 4.391 11.940 -27.459 1.00 77.56 133 ARG A N 1
ATOM 1041 C CA . ARG A 1 133 ? 4.593 12.769 -26.258 1.00 77.56 133 ARG A CA 1
ATOM 1042 C C . ARG A 1 133 ? 3.344 12.831 -25.392 1.00 77.56 133 ARG A C 1
ATOM 1044 O O . ARG A 1 133 ? 3.460 12.697 -24.181 1.00 77.56 133 ARG A O 1
ATOM 1051 N N . ALA A 1 134 ? 2.173 13.004 -26.005 1.00 82.81 134 ALA A N 1
ATOM 1052 C CA . ALA A 1 134 ? 0.904 12.980 -25.281 1.00 82.81 134 ALA A CA 1
ATOM 1053 C C . ALA A 1 134 ? 0.675 11.611 -24.621 1.00 82.81 134 ALA A C 1
ATOM 1055 O O . ALA A 1 134 ? 0.365 11.553 -23.436 1.00 82.81 134 ALA A O 1
ATOM 1056 N N . ALA A 1 135 ? 0.938 10.518 -25.348 1.00 84.25 135 ALA A N 1
ATOM 1057 C CA . ALA A 1 135 ? 0.880 9.166 -24.796 1.00 84.25 135 ALA A CA 1
ATOM 1058 C C . ALA A 1 135 ? 1.883 8.960 -23.649 1.00 84.25 135 ALA A C 1
ATOM 1060 O O . ALA A 1 135 ? 1.512 8.448 -22.599 1.00 84.25 135 ALA A O 1
ATOM 1061 N N . ALA A 1 136 ? 3.133 9.408 -23.800 1.00 85.25 136 ALA A N 1
ATOM 1062 C CA . ALA A 1 136 ? 4.128 9.308 -22.736 1.00 85.25 136 ALA A CA 1
ATOM 1063 C C . ALA A 1 136 ? 3.742 10.118 -21.488 1.00 85.25 136 ALA A C 1
ATOM 1065 O O . ALA A 1 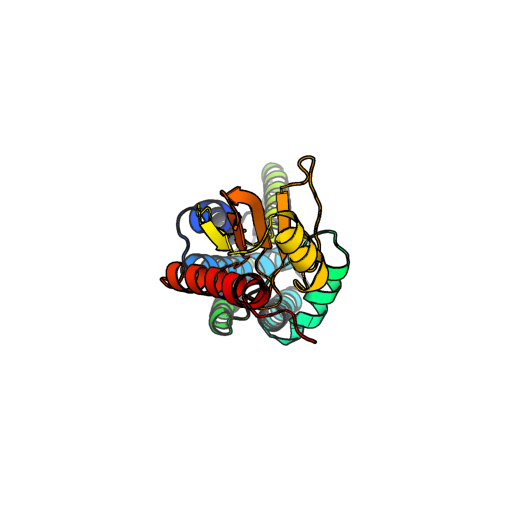136 ? 3.975 9.654 -20.377 1.00 85.25 136 ALA A O 1
ATOM 1066 N N . LEU A 1 137 ? 3.135 11.299 -21.651 1.00 88.12 137 LEU A N 1
ATOM 1067 C CA . LEU A 1 137 ? 2.617 12.097 -20.536 1.00 88.12 137 LEU A CA 1
ATOM 1068 C C . LEU A 1 137 ? 1.427 11.417 -19.856 1.00 88.12 137 LEU A C 1
ATOM 1070 O O . LEU A 1 137 ? 1.398 11.349 -18.632 1.00 88.12 137 LEU A O 1
ATOM 1074 N N . ALA A 1 138 ? 0.483 10.876 -20.626 1.00 89.94 138 ALA A N 1
ATOM 1075 C CA . ALA A 1 138 ? -0.638 10.115 -20.082 1.00 89.94 138 ALA A CA 1
ATOM 1076 C C . ALA A 1 138 ? -0.149 8.897 -19.285 1.00 89.94 138 ALA A C 1
ATOM 1078 O O . ALA A 1 138 ? -0.557 8.710 -18.143 1.00 89.94 138 ALA A O 1
ATOM 1079 N N . VAL A 1 139 ? 0.786 8.120 -19.839 1.00 90.69 139 VAL A N 1
ATOM 1080 C CA . VAL A 1 139 ? 1.380 6.968 -19.146 1.00 90.69 139 VAL A CA 1
ATOM 1081 C C . VAL A 1 139 ? 2.180 7.402 -17.917 1.00 90.69 139 VAL A C 1
ATOM 1083 O O . VAL A 1 139 ? 2.139 6.720 -16.898 1.00 90.69 139 VAL A O 1
ATOM 1086 N N . LEU A 1 140 ? 2.873 8.543 -17.965 1.00 91.81 140 LEU A N 1
ATOM 1087 C CA . LEU A 1 140 ? 3.575 9.105 -16.809 1.00 91.81 140 LEU A CA 1
ATOM 1088 C C . LEU A 1 140 ? 2.602 9.438 -15.677 1.00 91.81 140 LEU A C 1
ATOM 1090 O O . LEU A 1 140 ? 2.828 9.008 -14.549 1.00 91.81 140 LEU A O 1
ATOM 1094 N N . LEU A 1 141 ? 1.524 10.170 -15.974 1.00 92.44 141 LEU A N 1
ATOM 1095 C CA . LEU A 1 141 ? 0.499 10.523 -14.989 1.00 92.44 141 LEU A CA 1
ATOM 1096 C C . LEU A 1 141 ? -0.173 9.270 -14.424 1.00 92.44 141 LEU A C 1
ATOM 1098 O O . LEU A 1 141 ? -0.331 9.152 -13.212 1.00 92.44 141 LEU A O 1
ATOM 1102 N N . LEU A 1 142 ? -0.485 8.308 -15.291 1.00 92.56 142 LEU A N 1
ATOM 1103 C CA . LEU A 1 142 ? -1.060 7.030 -14.893 1.00 92.56 142 LEU A CA 1
ATOM 1104 C C . LEU A 1 142 ? -0.103 6.214 -14.010 1.00 92.56 142 LEU A C 1
ATOM 1106 O O . LEU A 1 142 ? -0.549 5.571 -13.071 1.00 92.56 142 LEU A O 1
ATOM 1110 N N . SER A 1 143 ? 1.207 6.273 -14.267 1.00 91.38 143 SER A N 1
ATOM 1111 C CA . SER A 1 143 ? 2.220 5.616 -13.429 1.00 91.38 143 SER A CA 1
ATOM 1112 C C . SER A 1 143 ? 2.288 6.248 -12.043 1.00 91.38 143 SER A C 1
ATOM 1114 O O . SER A 1 143 ? 2.303 5.533 -11.049 1.00 91.38 143 SER A O 1
ATOM 1116 N N . VAL A 1 144 ? 2.296 7.585 -11.963 1.00 92.25 144 VAL A N 1
ATOM 1117 C CA . VAL A 1 144 ? 2.277 8.302 -10.676 1.00 92.25 144 VAL A CA 1
ATOM 1118 C C . VAL A 1 144 ? 1.024 7.941 -9.886 1.00 92.25 144 VAL A C 1
ATOM 1120 O O . VAL A 1 144 ? 1.130 7.644 -8.701 1.00 92.25 144 VAL A O 1
ATOM 1123 N N . PHE A 1 145 ? -0.136 7.908 -10.546 1.00 91.06 145 PHE A N 1
ATOM 1124 C CA . PHE A 1 145 ? -1.379 7.452 -9.933 1.00 91.06 145 PHE A CA 1
ATOM 1125 C C . PHE A 1 145 ? -1.267 6.007 -9.432 1.00 91.06 145 PHE A C 1
ATOM 1127 O O . PHE A 1 145 ? -1.558 5.760 -8.270 1.00 91.06 145 PHE A O 1
ATOM 1134 N N . ALA A 1 146 ? -0.781 5.075 -10.258 1.00 88.44 146 ALA A N 1
ATOM 1135 C CA . ALA A 1 146 ? -0.633 3.670 -9.877 1.00 88.44 146 ALA A CA 1
ATOM 1136 C C . ALA A 1 146 ? 0.294 3.477 -8.665 1.00 88.44 146 ALA A C 1
ATOM 1138 O O . ALA A 1 146 ? -0.005 2.675 -7.792 1.00 88.44 146 ALA A O 1
ATOM 1139 N N . PHE A 1 147 ? 1.398 4.225 -8.576 1.00 88.69 147 PHE A N 1
ATOM 1140 C CA . PHE A 1 147 ? 2.321 4.137 -7.437 1.00 88.69 147 PHE A CA 1
ATOM 1141 C C . PHE A 1 147 ? 1.794 4.813 -6.168 1.00 88.69 147 PHE A C 1
ATOM 1143 O O . PHE A 1 147 ? 2.223 4.460 -5.074 1.00 88.69 147 PHE A O 1
ATOM 1150 N N . ALA A 1 148 ? 0.917 5.807 -6.314 1.00 82.69 148 ALA A N 1
ATOM 1151 C CA . ALA A 1 148 ? 0.309 6.532 -5.202 1.00 82.69 148 ALA A CA 1
ATOM 1152 C C . ALA A 1 148 ? -1.027 5.928 -4.745 1.00 82.69 148 ALA A C 1
ATOM 1154 O O . ALA A 1 148 ? -1.543 6.328 -3.703 1.00 82.69 148 ALA A O 1
ATOM 1155 N N . ALA A 1 149 ? -1.599 5.003 -5.518 1.00 71.19 149 ALA A N 1
ATOM 1156 C CA . ALA A 1 149 ? -2.836 4.309 -5.198 1.00 71.19 149 ALA A CA 1
ATOM 1157 C C . ALA A 1 149 ? -2.602 3.300 -4.064 1.00 71.19 149 ALA A C 1
ATOM 1159 O O . ALA A 1 149 ? -2.558 2.090 -4.270 1.00 71.19 149 ALA A O 1
ATOM 1160 N N . THR A 1 150 ? -2.436 3.809 -2.847 1.00 58.06 150 THR A N 1
ATOM 1161 C CA . THR A 1 150 ? -2.456 3.001 -1.631 1.00 58.06 150 THR A CA 1
ATOM 1162 C C . THR A 1 150 ? -3.902 2.596 -1.373 1.00 58.06 150 THR A C 1
ATOM 1164 O O . THR A 1 150 ? -4.736 3.435 -1.033 1.00 58.06 150 THR A O 1
ATOM 1167 N N . GLN A 1 151 ? -4.221 1.322 -1.582 1.00 55.34 151 GLN A N 1
ATOM 1168 C CA . GLN A 1 151 ? -5.516 0.776 -1.194 1.00 55.34 151 GLN A CA 1
ATOM 1169 C C . GLN A 1 151 ? -5.574 0.748 0.338 1.00 55.34 151 GLN A C 1
ATOM 1171 O O . GLN A 1 151 ? -4.695 0.171 0.971 1.00 55.34 151 GLN A O 1
ATOM 1176 N N . SER A 1 152 ? -6.560 1.426 0.928 1.00 47.59 152 SER A N 1
ATOM 1177 C CA . SER A 1 152 ? -6.794 1.395 2.371 1.00 47.59 152 SER A CA 1
ATOM 1178 C C . SER A 1 152 ? -7.126 -0.027 2.808 1.00 47.59 152 SER A C 1
ATOM 1180 O O . SER A 1 152 ? -7.887 -0.716 2.123 1.00 47.59 152 SER A O 1
ATOM 1182 N N . ALA A 1 153 ? -6.570 -0.436 3.945 1.00 50.56 153 ALA A N 1
ATOM 1183 C CA . ALA A 1 153 ? -6.894 -1.690 4.594 1.00 50.56 153 ALA A CA 1
ATOM 1184 C C . ALA A 1 153 ? -8.410 -1.887 4.695 1.00 50.56 153 ALA A C 1
ATOM 1186 O O . ALA A 1 153 ? -9.123 -0.968 5.097 1.00 50.56 153 ALA A O 1
ATOM 1187 N N . GLY A 1 154 ? -8.895 -3.047 4.248 1.00 50.09 154 GLY A N 1
ATOM 1188 C CA . GLY A 1 154 ? -10.316 -3.360 4.273 1.00 50.09 154 GLY A CA 1
ATOM 1189 C C . GLY A 1 154 ? -10.795 -3.468 5.714 1.00 50.09 154 GLY A C 1
ATOM 1190 O O . GLY A 1 154 ? -10.350 -4.343 6.452 1.00 50.09 154 GLY A O 1
ATOM 1191 N N . ASP A 1 155 ? -11.698 -2.578 6.117 1.00 52.34 155 ASP A N 1
ATOM 1192 C CA . ASP A 1 155 ? -12.420 -2.731 7.374 1.00 52.34 155 ASP A CA 1
ATOM 1193 C C . ASP A 1 155 ? -13.337 -3.959 7.247 1.00 52.34 155 ASP A C 1
ATOM 1195 O O . ASP A 1 155 ? -14.256 -3.979 6.422 1.00 52.34 155 ASP A O 1
ATOM 1199 N N . HIS A 1 156 ? -13.086 -5.000 8.043 1.00 59.84 156 HIS A N 1
ATOM 1200 C CA . HIS A 1 156 ? -13.949 -6.176 8.105 1.00 59.84 156 HIS A CA 1
ATOM 1201 C C . HIS A 1 156 ? -15.033 -5.931 9.157 1.00 59.84 156 HIS A C 1
ATOM 1203 O O . HIS A 1 156 ? -14.733 -5.768 10.340 1.00 59.84 156 HIS A O 1
ATOM 1209 N N . MET A 1 157 ? -16.295 -5.878 8.720 1.00 59.03 157 MET A N 1
ATOM 1210 C CA . MET A 1 157 ? -17.450 -5.640 9.589 1.00 59.03 157 MET A CA 1
ATOM 1211 C C . MET A 1 157 ? -18.214 -6.941 9.839 1.00 59.03 157 MET A C 1
ATOM 1213 O O . MET A 1 157 ? -18.840 -7.487 8.933 1.00 59.03 157 MET A O 1
ATOM 1217 N N . ILE A 1 158 ? -18.207 -7.399 11.087 1.00 69.25 158 ILE A N 1
ATOM 1218 C CA . ILE A 1 158 ? -19.035 -8.499 11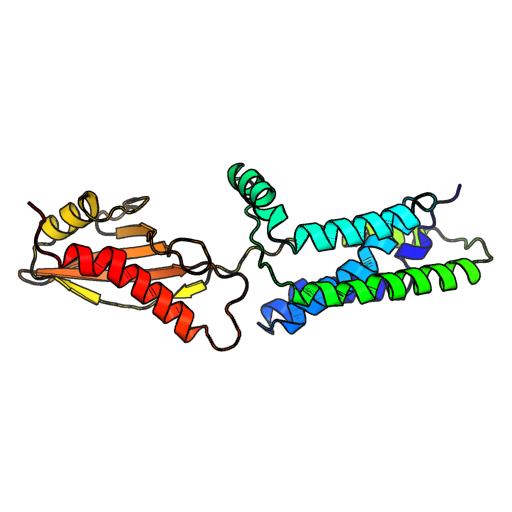.576 1.00 69.25 158 ILE A CA 1
ATOM 1219 C C . ILE A 1 158 ? -20.351 -7.893 12.064 1.00 69.25 158 ILE A C 1
ATOM 1221 O O . ILE A 1 158 ? -20.395 -7.272 13.127 1.00 69.25 158 ILE A O 1
ATOM 1225 N N . SER A 1 159 ? -21.434 -8.057 11.305 1.00 56.16 159 SER A N 1
ATOM 1226 C CA . SER A 1 159 ? -22.781 -7.770 11.805 1.00 56.16 159 SER A CA 1
ATOM 1227 C C . SER A 1 159 ? -23.373 -9.050 12.385 1.00 56.16 159 SER A C 1
ATOM 1229 O O . SER A 1 159 ? -23.936 -9.869 11.658 1.00 56.16 159 SER A O 1
ATOM 1231 N N . GLU A 1 160 ? -23.245 -9.236 13.690 1.00 59.25 160 GLU A N 1
ATOM 1232 C CA . GLU A 1 160 ? -24.008 -10.261 14.390 1.00 59.25 160 GLU A CA 1
ATOM 1233 C C . GLU A 1 160 ? -24.944 -9.607 15.406 1.00 59.25 160 GLU A C 1
ATOM 1235 O O . GLU A 1 160 ? -24.491 -8.830 16.242 1.00 59.25 160 GLU A O 1
ATOM 1240 N N . ASP A 1 161 ? -26.227 -9.990 15.383 1.00 61.88 161 ASP A N 1
ATOM 1241 C CA . ASP A 1 161 ? -27.231 -9.689 16.416 1.00 61.88 161 ASP A CA 1
ATOM 1242 C C . ASP A 1 161 ? -26.923 -10.460 17.724 1.00 61.88 161 ASP A C 1
ATOM 1244 O O . ASP A 1 161 ? -27.760 -11.197 18.255 1.00 61.88 161 ASP A O 1
ATOM 1248 N N . ARG A 1 162 ? -25.695 -10.357 18.248 1.00 77.06 162 ARG A N 1
ATOM 1249 C CA . ARG A 1 162 ? -25.340 -10.993 19.523 1.00 77.06 162 ARG A CA 1
ATOM 1250 C C . ARG A 1 162 ? -25.974 -10.230 20.669 1.00 77.06 162 ARG A C 1
ATOM 1252 O O . ARG A 1 162 ? -25.805 -9.020 20.811 1.00 77.06 162 ARG A O 1
ATOM 1259 N N . GLU A 1 163 ? -26.655 -10.974 21.527 1.00 86.75 163 GLU A N 1
ATOM 1260 C CA . GLU A 1 163 ? -27.310 -10.453 22.717 1.00 86.75 163 GLU A CA 1
ATOM 1261 C C . GLU A 1 163 ? -26.683 -11.046 23.979 1.00 86.75 163 GLU A C 1
ATOM 1263 O O . GLU A 1 163 ? -26.769 -12.251 24.234 1.00 86.75 163 GLU A O 1
ATOM 1268 N N . TYR A 1 164 ? -26.115 -10.190 24.823 1.00 87.38 164 TYR A N 1
ATOM 1269 C CA . TYR A 1 164 ? -25.590 -10.572 26.129 1.00 87.38 164 TYR A CA 1
ATOM 1270 C C . TYR A 1 164 ? -26.554 -10.118 27.222 1.00 87.38 164 TYR A C 1
ATOM 1272 O O . TYR A 1 164 ? -26.872 -8.936 27.348 1.00 87.38 164 TYR A O 1
ATOM 1280 N N . LYS A 1 165 ? -27.045 -11.075 28.013 1.00 89.19 165 LYS A N 1
ATOM 1281 C CA . LYS A 1 165 ? -27.956 -10.813 29.135 1.00 89.19 165 LYS A CA 1
ATOM 1282 C C . LYS A 1 165 ? -27.165 -10.577 30.411 1.00 89.19 165 LYS A C 1
ATOM 1284 O O . LYS A 1 165 ? -26.220 -11.320 30.686 1.00 89.19 165 LYS A O 1
ATOM 1289 N N . PHE A 1 166 ? -27.607 -9.601 31.192 1.00 86.81 166 PHE A N 1
ATOM 1290 C CA . PHE A 1 166 ? -27.044 -9.288 32.497 1.00 86.81 166 PHE A CA 1
ATOM 1291 C C . PHE A 1 166 ? -28.153 -9.181 33.548 1.00 86.81 166 PHE A C 1
ATOM 1293 O O . PHE A 1 166 ? -29.180 -8.537 33.323 1.00 86.81 166 PHE A O 1
ATOM 1300 N N . ASP A 1 167 ? -27.910 -9.765 34.723 1.00 86.81 167 ASP A N 1
ATOM 1301 C CA . ASP A 1 167 ? -28.808 -9.719 35.888 1.00 86.81 167 ASP A CA 1
ATOM 1302 C C . ASP A 1 167 ? -28.636 -8.418 36.697 1.00 86.81 167 ASP A C 1
ATOM 1304 O O . ASP A 1 167 ? -28.689 -8.410 37.924 1.00 86.81 167 ASP A O 1
ATOM 1308 N N . MET A 1 168 ? -28.393 -7.305 36.006 1.00 85.88 168 MET A N 1
ATOM 1309 C CA . MET A 1 168 ? -28.260 -5.972 36.595 1.00 85.88 168 MET A CA 1
ATOM 1310 C C . MET A 1 168 ? -29.142 -4.976 35.852 1.00 85.88 168 MET A C 1
ATOM 1312 O O . MET A 1 168 ? -29.521 -5.201 34.696 1.00 85.88 168 MET A O 1
ATOM 1316 N N . SER A 1 169 ? -29.475 -3.870 36.512 1.00 88.69 169 SER A N 1
ATOM 1317 C CA . SER A 1 169 ? -30.297 -2.827 35.905 1.00 88.69 169 SER A CA 1
ATOM 1318 C C . SER A 1 169 ? -29.582 -2.189 34.709 1.00 88.69 169 SER A C 1
ATOM 1320 O O . SER A 1 169 ? -28.356 -2.230 34.587 1.00 88.69 169 SER A O 1
ATOM 1322 N N . LYS A 1 170 ? -30.358 -1.581 33.809 1.00 85.19 170 LYS A N 1
ATOM 1323 C CA . LYS A 1 170 ? -29.823 -0.846 32.653 1.00 85.19 170 LYS A CA 1
ATOM 1324 C C . LYS A 1 170 ? -28.858 0.254 33.106 1.00 85.19 170 LYS A C 1
ATOM 1326 O O . LYS A 1 170 ? -27.825 0.493 32.484 1.00 85.19 170 LYS A O 1
ATOM 1331 N N . GLU A 1 171 ? -29.220 0.911 34.198 1.00 84.88 171 GLU A N 1
ATOM 1332 C CA . GLU A 1 171 ? -28.489 2.008 34.807 1.00 84.88 171 GLU A CA 1
ATOM 1333 C C . GLU A 1 171 ? -27.154 1.515 35.384 1.00 84.88 171 GLU A C 1
ATOM 1335 O O . GLU A 1 171 ? -26.113 2.094 35.080 1.00 84.88 171 GLU A O 1
ATOM 1340 N N . GLU A 1 172 ? -27.161 0.394 36.114 1.00 85.50 172 GLU A N 1
ATOM 1341 C CA . GLU A 1 172 ? -25.941 -0.221 36.653 1.00 85.50 172 GLU A CA 1
ATOM 1342 C C . GLU A 1 172 ? -25.005 -0.703 35.536 1.00 85.50 172 GLU A C 1
ATOM 1344 O O . GLU A 1 172 ? -23.807 -0.421 35.576 1.00 85.50 172 GLU A O 1
ATOM 1349 N N . LEU A 1 173 ? -25.542 -1.360 34.501 1.00 85.94 173 LEU A N 1
ATOM 1350 C CA . LEU A 1 173 ? -24.753 -1.818 33.353 1.00 85.94 173 LEU A CA 1
ATOM 1351 C C . LEU A 1 173 ? -24.086 -0.645 32.626 1.00 85.94 173 LEU A C 1
ATOM 1353 O O . LEU A 1 173 ? -22.908 -0.710 32.281 1.00 85.94 173 LEU A O 1
ATOM 1357 N N . THR A 1 174 ? -24.826 0.447 32.430 1.00 83.44 174 THR A N 1
ATOM 1358 C CA . THR A 1 174 ? -24.316 1.660 31.777 1.00 83.44 174 THR A CA 1
ATOM 1359 C C . THR A 1 174 ? -23.226 2.336 32.610 1.00 83.44 174 THR A C 1
ATOM 1361 O O . THR A 1 174 ? -22.238 2.819 32.055 1.00 83.44 174 THR A O 1
ATOM 1364 N N . GLU A 1 175 ? -23.370 2.382 33.937 1.00 83.06 175 GLU A N 1
ATOM 1365 C CA . GLU A 1 175 ? -22.327 2.922 34.812 1.00 83.06 175 GLU A CA 1
ATOM 1366 C C . GLU A 1 175 ? -21.062 2.065 34.802 1.00 83.06 175 GLU A C 1
ATOM 1368 O O . GLU A 1 175 ? -19.963 2.613 34.700 1.00 83.06 175 GLU A O 1
ATOM 1373 N N . ARG A 1 176 ? -21.195 0.737 34.856 1.00 81.88 176 ARG A N 1
ATOM 1374 C CA . ARG A 1 176 ? -20.046 -0.175 34.767 1.00 81.88 176 ARG A CA 1
ATOM 1375 C C . ARG A 1 176 ? -19.361 -0.101 33.409 1.00 81.88 176 ARG A C 1
ATOM 1377 O O . ARG A 1 176 ? -18.138 -0.059 33.353 1.00 81.88 176 ARG A O 1
ATOM 1384 N N . LEU A 1 177 ? -20.118 0.027 32.321 1.00 81.00 177 LEU A N 1
ATOM 1385 C CA . LEU A 1 177 ? -19.568 0.268 30.983 1.00 81.00 177 LEU A CA 1
ATOM 1386 C C . LEU A 1 177 ? -18.719 1.543 30.919 1.00 81.00 177 LEU A C 1
ATOM 1388 O O . LEU A 1 177 ? -17.701 1.567 30.240 1.00 81.00 177 LEU A O 1
ATOM 1392 N N . LYS A 1 178 ? -19.110 2.599 31.635 1.00 78.12 178 LYS A N 1
ATOM 1393 C CA . LYS A 1 178 ? -18.335 3.849 31.695 1.00 78.12 178 LYS A CA 1
ATOM 1394 C C . LYS A 1 178 ? -17.128 3.769 32.633 1.00 78.12 178 LYS A C 1
ATOM 1396 O O . LYS A 1 178 ? -16.189 4.540 32.458 1.00 78.12 178 LYS A O 1
ATOM 1401 N N . ARG A 1 179 ? -17.180 2.906 33.650 1.00 74.69 179 ARG A N 1
ATOM 1402 C CA . ARG A 1 179 ? -16.188 2.819 34.734 1.00 74.69 179 ARG A CA 1
ATOM 1403 C C . ARG A 1 179 ? -15.119 1.754 34.490 1.00 74.69 179 ARG A C 1
ATOM 1405 O O . ARG A 1 179 ? -13.935 2.048 34.600 1.00 74.69 179 ARG A O 1
ATOM 1412 N N . ASP A 1 180 ? -15.554 0.535 34.190 1.00 65.06 180 ASP A N 1
ATOM 1413 C CA . ASP A 1 180 ? -14.734 -0.683 34.214 1.00 65.06 180 ASP A CA 1
ATOM 1414 C C . ASP A 1 180 ? -14.289 -1.097 32.815 1.00 65.06 180 ASP A C 1
ATOM 1416 O O . ASP A 1 180 ? -13.249 -1.741 32.626 1.00 65.06 180 ASP A O 1
ATOM 1420 N N . ALA A 1 181 ? -15.070 -0.706 31.810 1.00 58.91 181 ALA A N 1
ATOM 1421 C CA . ALA A 1 181 ? -14.648 -0.834 30.440 1.00 58.91 181 ALA A CA 1
ATOM 1422 C C . ALA A 1 181 ? -13.587 0.253 30.211 1.00 58.91 181 ALA A C 1
ATOM 1424 O O . ALA A 1 181 ? -13.887 1.419 29.971 1.00 58.91 181 ALA A O 1
ATOM 1425 N N . GLU A 1 182 ? -12.317 -0.129 30.336 1.00 53.72 182 GLU A N 1
ATOM 1426 C CA . GLU A 1 182 ? -11.156 0.676 29.953 1.00 53.72 182 GLU A CA 1
ATOM 1427 C C . GLU A 1 182 ? -11.094 0.852 28.423 1.00 53.72 182 GLU A C 1
ATOM 1429 O O . GLU A 1 182 ? -10.172 0.408 27.731 1.00 53.72 182 GLU A O 1
ATOM 1434 N N . VAL A 1 183 ? -12.145 1.466 27.913 1.00 54.38 183 VAL A N 1
ATOM 1435 C CA . VAL A 1 183 ? -12.603 1.512 26.541 1.00 54.38 183 VAL A CA 1
ATOM 1436 C C . VAL A 1 183 ? -12.293 2.896 26.017 1.00 54.38 183 VAL A C 1
ATOM 1438 O O . VAL A 1 183 ? -12.665 3.905 26.610 1.00 54.38 183 VAL A O 1
ATOM 1441 N N . ALA A 1 184 ? -11.570 2.943 24.904 1.00 45.72 184 ALA A N 1
ATOM 1442 C CA . ALA A 1 184 ? -10.880 4.149 24.458 1.00 45.72 184 ALA A CA 1
ATOM 1443 C C . ALA A 1 184 ? -11.789 5.314 24.020 1.00 45.72 184 ALA A C 1
ATOM 1445 O O . ALA A 1 184 ? -11.279 6.395 23.738 1.00 45.72 184 ALA A O 1
ATOM 1446 N N . TYR A 1 185 ? -13.107 5.140 23.954 1.00 49.16 185 TYR A N 1
ATOM 1447 C CA . TYR A 1 185 ? -14.047 6.202 23.608 1.00 49.16 185 TYR A CA 1
ATOM 1448 C C . TYR A 1 185 ? -15.466 5.686 23.837 1.00 49.16 185 TYR A C 1
ATOM 1450 O O . TYR A 1 185 ? -15.758 4.612 23.340 1.00 49.16 185 TYR A O 1
ATOM 1458 N N . VAL A 1 186 ? -16.333 6.419 24.541 1.00 55.19 186 VAL A N 1
ATOM 1459 C CA . VAL A 1 186 ? -17.783 6.160 24.597 1.00 55.19 186 VAL A CA 1
ATOM 1460 C C . VAL A 1 186 ? -18.470 7.422 24.091 1.00 55.19 186 VAL A C 1
ATOM 1462 O O . VAL A 1 186 ? -18.708 8.352 24.860 1.00 55.19 186 VAL A O 1
ATOM 1465 N N . SER A 1 187 ? -18.740 7.507 22.788 1.00 52.09 187 SER A N 1
ATOM 1466 C CA . SER A 1 187 ? -19.651 8.532 22.278 1.00 52.09 187 SER A CA 1
ATOM 1467 C C . SER A 1 187 ? -21.061 7.975 22.255 1.00 52.09 187 SER A C 1
ATOM 1469 O O . SER A 1 187 ? -21.341 7.073 21.471 1.00 52.09 187 SER A O 1
ATOM 1471 N N . ALA A 1 188 ? -21.945 8.563 23.056 1.00 52.84 188 ALA A N 1
ATOM 1472 C CA . ALA A 1 188 ? -23.369 8.518 22.772 1.00 52.84 188 ALA A CA 1
ATOM 1473 C C . ALA A 1 188 ? -23.596 9.344 21.494 1.00 52.84 188 ALA A C 1
ATOM 1475 O O . ALA A 1 188 ? -23.667 10.574 21.545 1.00 52.84 188 ALA A O 1
ATOM 1476 N N . ARG A 1 189 ? -23.591 8.697 20.324 1.00 51.62 189 ARG A N 1
ATOM 1477 C CA . ARG A 1 189 ? -24.197 9.281 19.116 1.00 51.62 189 ARG A CA 1
ATOM 1478 C C . ARG A 1 189 ? -25.682 9.403 19.405 1.00 51.62 189 ARG A C 1
ATOM 1480 O O . ARG A 1 189 ? -26.200 8.370 19.765 1.00 51.62 189 ARG A O 1
ATOM 1487 N N . ASP A 1 190 ? -26.299 10.577 19.226 1.00 50.59 190 ASP A N 1
ATOM 1488 C CA . ASP A 1 190 ? -27.740 10.950 19.166 1.00 50.59 190 ASP A CA 1
ATOM 1489 C C . ASP A 1 190 ? -28.821 10.159 19.976 1.00 50.59 190 ASP A C 1
ATOM 1491 O O . ASP A 1 190 ? -29.793 10.764 20.427 1.00 50.59 190 ASP A O 1
ATOM 1495 N N . ASP A 1 191 ? -28.671 8.856 20.210 1.00 63.38 191 ASP A N 1
ATOM 1496 C CA . ASP A 1 191 ? -29.376 7.953 21.119 1.00 63.38 191 ASP A CA 1
ATOM 1497 C C . ASP A 1 191 ? -28.515 7.643 22.381 1.00 63.38 191 ASP A C 1
ATOM 1499 O O . ASP A 1 191 ? -27.412 7.101 22.269 1.00 63.38 191 ASP A O 1
ATOM 1503 N N . PRO A 1 192 ? -28.988 7.950 23.608 1.00 65.06 192 PRO A N 1
ATOM 1504 C CA . PRO A 1 192 ? -28.255 7.689 24.855 1.00 65.06 192 PRO A CA 1
ATOM 1505 C C . PRO A 1 192 ? -28.029 6.199 25.161 1.00 65.06 192 PRO A C 1
ATOM 1507 O O . PRO A 1 192 ? -27.285 5.885 26.094 1.00 65.06 192 PRO A O 1
ATOM 1510 N N . ASP A 1 193 ? -28.670 5.307 24.406 1.00 70.69 193 ASP A N 1
ATOM 1511 C CA . ASP A 1 193 ? -28.568 3.861 24.575 1.00 70.69 193 ASP A CA 1
ATOM 1512 C C . ASP A 1 193 ? -27.555 3.207 23.627 1.00 70.69 193 ASP A C 1
ATOM 1514 O O . ASP A 1 193 ? -27.320 2.006 23.767 1.00 70.69 193 ASP A O 1
ATOM 1518 N N . ASP A 1 194 ? -26.969 3.957 22.686 1.00 73.06 194 ASP A N 1
ATOM 1519 C CA . ASP A 1 194 ? -25.947 3.473 21.751 1.00 73.06 194 ASP A CA 1
ATOM 1520 C C . ASP A 1 194 ? -24.536 3.774 22.272 1.00 73.06 194 ASP A C 1
ATOM 1522 O O . ASP A 1 194 ? -24.194 4.898 22.653 1.00 73.06 194 ASP A O 1
ATOM 1526 N N . PHE A 1 195 ? -23.705 2.740 22.289 1.00 75.50 195 PHE A N 1
ATOM 1527 C CA . PHE A 1 195 ? -22.353 2.767 22.814 1.00 75.50 195 PHE A CA 1
ATOM 1528 C C . PHE A 1 195 ? -21.400 2.234 21.752 1.00 75.50 195 PHE A C 1
ATOM 1530 O O . PHE A 1 195 ? -21.600 1.169 21.174 1.00 75.50 195 PHE A O 1
ATOM 1537 N N . SER A 1 196 ? -20.321 2.971 21.523 1.00 76.31 196 SER A N 1
ATOM 1538 C CA . SER A 1 196 ? -19.207 2.542 20.681 1.00 76.31 196 SER A CA 1
ATOM 1539 C C . SER A 1 196 ? -17.937 2.455 21.503 1.00 76.31 196 SER A C 1
ATOM 1541 O O . SER A 1 196 ? -17.817 3.204 22.465 1.00 76.31 196 SER A O 1
ATOM 1543 N N . LEU A 1 197 ? -17.012 1.570 21.140 1.00 81.25 197 LEU A N 1
ATOM 1544 C CA . LEU A 1 197 ? -15.958 1.107 22.038 1.00 81.25 197 LEU A CA 1
ATOM 1545 C C . LEU A 1 197 ? -14.825 0.469 21.227 1.00 81.25 197 LEU A C 1
ATOM 1547 O O . LEU A 1 197 ? -15.096 -0.151 20.212 1.00 81.25 197 LEU A O 1
ATOM 1551 N N . SER A 1 198 ? -13.564 0.589 21.658 1.00 78.81 198 SER A N 1
ATOM 1552 C CA . SER A 1 198 ? -12.450 -0.201 21.100 1.00 78.81 198 SER A CA 1
ATOM 1553 C C . SER A 1 198 ? -11.851 -1.104 22.175 1.00 78.81 198 SER A C 1
ATOM 1555 O O . SER A 1 198 ? -11.539 -0.613 23.265 1.00 78.81 198 SER A O 1
ATOM 1557 N N . THR A 1 199 ? -11.666 -2.391 21.871 1.00 80.12 199 THR A N 1
ATOM 1558 C CA . THR A 1 199 ? -11.016 -3.357 22.775 1.00 80.12 199 THR A CA 1
ATOM 1559 C C . THR A 1 199 ? -9.529 -3.039 22.948 1.00 80.12 199 THR A C 1
ATOM 1561 O O . THR A 1 199 ? -8.922 -2.338 22.129 1.00 80.12 199 THR A O 1
ATOM 1564 N N . ARG A 1 200 ? -8.924 -3.549 24.027 1.00 78.75 200 ARG A N 1
ATOM 1565 C CA . ARG A 1 200 ? -7.472 -3.480 24.259 1.00 78.75 200 ARG A CA 1
ATOM 1566 C C . ARG A 1 200 ? -6.753 -4.653 23.625 1.00 78.75 200 ARG A C 1
ATOM 1568 O O . ARG A 1 200 ? -5.646 -4.488 23.114 1.00 78.75 200 ARG A O 1
ATOM 1575 N N . THR A 1 201 ? -7.373 -5.824 23.696 1.00 79.25 201 THR A N 1
ATOM 1576 C CA . THR A 1 201 ? -6.943 -7.025 23.005 1.00 79.25 201 THR A CA 1
ATOM 1577 C C . THR A 1 201 ? -6.941 -6.716 21.519 1.00 79.25 201 THR A C 1
ATOM 1579 O O . THR A 1 201 ? -7.957 -6.302 20.952 1.00 79.25 201 THR A O 1
ATOM 1582 N N . LYS A 1 202 ? -5.752 -6.831 20.929 1.00 79.44 202 LYS A N 1
ATOM 1583 C CA . LYS A 1 202 ? -5.500 -6.446 19.549 1.00 79.44 202 LYS A CA 1
ATOM 1584 C C . LYS A 1 202 ? -5.709 -7.640 18.637 1.00 79.44 202 LYS A C 1
ATOM 1586 O O . LYS A 1 202 ? -5.043 -8.653 18.821 1.00 79.44 202 LYS A O 1
ATOM 1591 N N . VAL A 1 203 ? -6.536 -7.471 17.617 1.00 73.94 203 VAL A N 1
ATOM 1592 C CA . VAL A 1 203 ? -6.673 -8.401 16.497 1.00 73.94 203 VAL A CA 1
ATOM 1593 C C . VAL A 1 203 ? -6.025 -7.743 15.290 1.00 73.94 203 VAL A C 1
ATOM 1595 O O . VAL A 1 203 ? -6.273 -6.575 15.006 1.00 73.94 203 VAL A O 1
ATOM 1598 N N . CYS A 1 204 ? -5.102 -8.446 14.631 1.00 72.00 204 CYS A N 1
ATOM 1599 C CA . CYS A 1 204 ? -4.304 -7.879 13.534 1.00 72.00 204 CYS A CA 1
ATOM 1600 C C . CYS A 1 204 ? -3.515 -6.596 13.898 1.00 72.00 204 CYS A C 1
ATOM 1602 O O . CYS A 1 204 ? -3.125 -5.829 13.023 1.00 72.00 204 CYS A O 1
ATOM 1604 N N . GLY A 1 205 ? -3.215 -6.379 15.186 1.00 67.00 205 GLY A N 1
ATOM 1605 C CA . GLY A 1 205 ? -2.415 -5.241 15.664 1.00 67.00 205 GLY A CA 1
ATOM 1606 C C . GLY A 1 205 ? -3.215 -4.003 16.092 1.00 67.00 205 GLY A C 1
ATOM 1607 O O . GLY A 1 205 ? -2.630 -3.104 16.711 1.00 67.00 205 GLY A O 1
ATOM 1608 N N . GLU A 1 206 ? -4.532 -3.989 15.876 1.00 69.94 206 GLU A N 1
ATOM 1609 C CA . GLU A 1 206 ? -5.459 -2.942 16.329 1.00 69.94 206 GLU A CA 1
ATOM 1610 C C . GLU A 1 206 ? -6.541 -3.501 17.261 1.00 69.94 206 GLU A C 1
ATOM 1612 O O . GLU A 1 206 ? -6.802 -4.699 17.287 1.00 69.94 206 GLU A O 1
ATOM 1617 N N . GLY A 1 207 ? -7.148 -2.634 18.075 1.00 74.25 207 GLY A N 1
ATOM 1618 C CA . GLY A 1 207 ? -8.313 -3.015 18.872 1.00 74.25 207 GLY A CA 1
ATOM 1619 C C . GLY A 1 207 ? -9.533 -3.242 17.980 1.00 74.25 207 GLY A C 1
ATOM 1620 O O . GLY A 1 207 ? -9.682 -2.598 16.944 1.00 74.25 207 GLY A O 1
ATOM 1621 N N . VAL A 1 208 ? -10.418 -4.141 18.394 1.00 82.69 208 VAL A N 1
ATOM 1622 C CA . VAL A 1 208 ? -11.702 -4.373 17.734 1.00 82.69 208 VAL A CA 1
ATOM 1623 C C . VAL A 1 208 ? -12.638 -3.238 18.118 1.00 82.69 208 VAL A C 1
ATOM 1625 O O . VAL A 1 208 ? -12.892 -3.005 19.303 1.00 82.69 208 VAL A O 1
ATOM 1628 N N . PHE A 1 209 ? -13.154 -2.524 17.125 1.00 81.25 209 PHE A N 1
ATOM 1629 C CA . PHE A 1 209 ? -14.196 -1.535 17.335 1.00 81.25 209 PHE A CA 1
ATOM 1630 C C . PHE A 1 209 ? -15.541 -2.243 17.470 1.00 81.25 209 PHE A C 1
ATOM 1632 O O . PHE A 1 209 ? -15.904 -3.057 16.633 1.00 81.25 209 PHE A O 1
ATOM 1639 N N . ALA A 1 210 ? -16.302 -1.929 18.503 1.00 82.31 210 ALA A N 1
ATOM 1640 C CA . ALA A 1 210 ? -17.613 -2.492 18.758 1.00 82.31 210 ALA A CA 1
ATOM 1641 C C . ALA A 1 210 ? -18.636 -1.371 18.892 1.00 82.31 210 ALA A C 1
ATOM 1643 O O . ALA A 1 210 ? -18.384 -0.385 19.583 1.00 82.31 210 ALA A O 1
ATOM 1644 N N . SER A 1 211 ? -19.799 -1.548 18.273 1.00 81.50 211 SER A N 1
ATOM 1645 C CA . SER A 1 211 ? -20.994 -0.739 18.513 1.00 81.50 211 SER A CA 1
ATOM 1646 C C . SER A 1 211 ? -22.091 -1.638 19.058 1.00 81.50 211 SER A C 1
ATOM 1648 O O . SER A 1 211 ? -22.309 -2.736 18.544 1.00 81.50 211 SER A O 1
ATOM 1650 N N . PHE A 1 212 ? -22.761 -1.199 20.116 1.00 82.62 212 PHE A N 1
ATOM 1651 C CA . PHE A 1 212 ? -23.802 -1.962 20.788 1.00 82.62 212 PHE A CA 1
ATOM 1652 C C . PHE A 1 212 ? -24.801 -1.057 21.497 1.00 82.62 212 PHE A C 1
ATOM 1654 O O . PHE A 1 212 ? -24.471 0.023 21.979 1.00 82.62 212 PHE A O 1
ATOM 1661 N N . LYS A 1 213 ? -26.027 -1.558 21.620 1.00 84.38 213 LYS A N 1
ATOM 1662 C CA . LYS A 1 213 ? -27.131 -0.903 22.305 1.00 84.38 213 LYS A CA 1
ATOM 1663 C C . LYS A 1 213 ? -27.428 -1.574 23.637 1.00 84.38 213 LYS A C 1
ATOM 1665 O O . LYS A 1 213 ? -27.398 -2.801 23.743 1.00 84.38 213 LYS A O 1
ATOM 1670 N N . VAL A 1 214 ? -27.744 -0.776 24.650 1.00 85.81 214 VAL A N 1
ATOM 1671 C CA . VAL A 1 214 ? -28.138 -1.277 25.970 1.00 85.81 214 VAL A CA 1
ATOM 1672 C C . VAL A 1 214 ? -29.645 -1.111 26.169 1.00 85.81 214 VAL A C 1
ATOM 1674 O O . VAL A 1 214 ? -30.169 -0.001 26.244 1.00 85.81 214 VAL A O 1
ATOM 1677 N N . GLU A 1 215 ? -30.357 -2.226 26.307 1.00 86.75 215 GLU A N 1
ATOM 1678 C CA . GLU A 1 215 ? -31.813 -2.276 26.452 1.00 86.75 215 GLU A CA 1
ATOM 1679 C C . GLU A 1 215 ? -32.234 -2.864 27.805 1.00 86.75 215 GLU A C 1
ATOM 1681 O O . GLU A 1 215 ? -31.523 -3.653 28.433 1.00 86.75 215 GLU A O 1
ATOM 1686 N N . ARG A 1 216 ? -33.424 -2.486 28.284 1.00 86.56 216 ARG A N 1
ATOM 1687 C CA . ARG A 1 216 ? -33.996 -3.048 29.515 1.00 86.56 216 ARG A CA 1
ATOM 1688 C C . ARG A 1 216 ? -34.748 -4.341 29.195 1.00 86.56 216 ARG A C 1
ATOM 1690 O O . ARG A 1 216 ? -35.599 -4.356 28.309 1.00 86.56 216 ARG A O 1
ATOM 1697 N N . ARG A 1 217 ? -34.518 -5.400 29.979 1.00 82.69 217 ARG A N 1
ATOM 1698 C CA . ARG A 1 217 ? -35.219 -6.687 29.852 1.00 82.69 217 ARG A CA 1
ATOM 1699 C C . ARG A 1 217 ? -35.738 -7.164 31.208 1.00 82.69 217 ARG A C 1
ATOM 1701 O O . ARG A 1 217 ? -35.057 -7.874 31.943 1.00 82.69 217 ARG A O 1
ATOM 1708 N N . GLY A 1 218 ? -36.983 -6.812 31.528 1.00 83.00 218 GLY A N 1
ATOM 1709 C CA . GLY A 1 218 ? -37.586 -7.158 32.819 1.00 83.00 218 GLY A CA 1
ATOM 1710 C C . GLY A 1 218 ? -36.831 -6.502 33.980 1.00 83.00 218 GLY A C 1
ATOM 1711 O O . GLY A 1 218 ? -36.707 -5.280 34.004 1.00 83.00 218 GLY A O 1
ATOM 1712 N N . LEU A 1 219 ? -36.337 -7.314 34.923 1.00 76.94 219 LEU A N 1
ATOM 1713 C CA . LEU A 1 219 ? -35.492 -6.867 36.043 1.00 76.94 219 LEU A CA 1
ATOM 1714 C C . LEU A 1 219 ? -33.999 -6.747 35.679 1.00 76.94 219 LEU A C 1
ATOM 1716 O O . LEU A 1 219 ? -33.233 -6.214 36.475 1.00 76.94 219 LEU A O 1
ATOM 1720 N N . GLY A 1 220 ? -33.596 -7.230 34.502 1.00 87.19 220 GLY A N 1
ATOM 1721 C CA . GLY A 1 220 ? -32.217 -7.188 34.022 1.00 87.19 220 GLY A CA 1
ATOM 1722 C C . GLY A 1 220 ? -32.028 -6.267 32.817 1.00 87.19 220 GLY A C 1
ATOM 1723 O O . GLY A 1 220 ? -32.908 -5.486 32.428 1.00 87.19 220 GLY A O 1
ATOM 1724 N N . SER A 1 221 ? -30.870 -6.401 32.187 1.00 89.00 221 SER A N 1
ATOM 1725 C CA . SER A 1 221 ? -30.456 -5.628 31.020 1.00 89.00 221 SER A CA 1
ATOM 1726 C C . SER A 1 221 ? -29.932 -6.530 29.906 1.00 89.00 221 SER A C 1
ATOM 1728 O O . SER A 1 221 ? -29.583 -7.699 30.105 1.00 89.00 221 SER A O 1
ATOM 1730 N N . LEU A 1 222 ? -29.953 -5.986 28.697 1.00 88.88 222 LEU A N 1
ATOM 1731 C CA . LEU A 1 222 ? -29.527 -6.640 27.475 1.00 88.88 222 LEU A CA 1
ATOM 1732 C C . LEU A 1 222 ? -28.520 -5.735 26.773 1.00 88.88 222 LEU A C 1
ATOM 1734 O O . LEU A 1 222 ? -28.807 -4.564 26.542 1.00 88.88 222 LEU A O 1
ATOM 1738 N N . LEU A 1 223 ? -27.364 -6.280 26.419 1.00 87.88 223 LEU A N 1
ATOM 1739 C CA . LEU A 1 223 ? -26.394 -5.628 25.550 1.00 87.88 223 LEU A CA 1
ATOM 1740 C C . LEU A 1 223 ? -26.496 -6.282 24.177 1.00 87.88 223 LEU A C 1
ATOM 1742 O O . LEU A 1 223 ? -26.156 -7.457 24.026 1.00 87.88 223 LEU A O 1
ATOM 1746 N N . LYS A 1 224 ? -26.992 -5.534 23.196 1.00 85.94 224 LYS A N 1
ATOM 1747 C CA . LYS A 1 224 ? -27.145 -5.984 21.817 1.00 85.94 224 LYS A CA 1
ATOM 1748 C C . LYS A 1 224 ? -26.024 -5.407 20.967 1.00 85.94 224 LYS A C 1
ATOM 1750 O O . LYS A 1 224 ? -25.970 -4.197 20.776 1.00 85.94 224 LYS A O 1
ATOM 1755 N N . VAL A 1 225 ? -25.134 -6.252 20.462 1.00 84.56 225 VAL A N 1
ATOM 1756 C CA . VAL A 1 225 ? -24.065 -5.821 19.556 1.00 84.56 225 VAL A CA 1
ATOM 1757 C C . VAL A 1 225 ? -24.665 -5.532 18.186 1.00 84.56 225 VAL A C 1
ATOM 1759 O O . VAL A 1 225 ? -25.377 -6.357 17.628 1.00 84.56 225 VAL A O 1
ATOM 1762 N N . SER A 1 226 ? -24.411 -4.331 17.676 1.00 80.06 226 SER A N 1
ATOM 1763 C CA . SER A 1 226 ? -24.826 -3.898 16.343 1.00 80.06 226 SER A CA 1
ATOM 1764 C C . SER A 1 226 ? -23.825 -4.388 15.302 1.00 80.06 226 SER A C 1
ATOM 1766 O O . SER A 1 226 ? -24.206 -4.937 14.270 1.00 80.06 226 SER A O 1
ATOM 1768 N N . TYR A 1 227 ? -22.534 -4.177 15.570 1.00 76.62 227 TYR A N 1
ATOM 1769 C CA . TYR A 1 227 ? -21.441 -4.659 14.734 1.00 76.62 227 TYR A CA 1
ATOM 1770 C C . TYR A 1 227 ? -20.105 -4.620 15.481 1.00 76.62 227 TYR A C 1
ATOM 1772 O O . TYR A 1 227 ? -19.895 -3.796 16.377 1.00 76.62 227 TYR A O 1
ATOM 1780 N N . LEU A 1 228 ? -19.188 -5.487 15.057 1.00 81.12 228 LEU A N 1
ATOM 1781 C CA . LEU A 1 228 ? -17.764 -5.417 15.369 1.00 81.12 228 LEU A CA 1
ATOM 1782 C C . LEU A 1 228 ? -17.004 -5.084 14.083 1.00 81.12 228 LEU A C 1
ATOM 1784 O O . LEU A 1 228 ? -17.284 -5.660 13.037 1.00 81.12 228 LEU A O 1
ATOM 1788 N N . ILE A 1 229 ? -16.049 -4.168 14.148 1.00 77.31 229 ILE A N 1
ATOM 1789 C CA . ILE A 1 229 ? -15.124 -3.865 13.060 1.00 77.31 229 ILE A CA 1
ATOM 1790 C C . ILE A 1 229 ? -13.726 -4.195 13.546 1.00 77.31 229 ILE A C 1
ATOM 1792 O O . ILE A 1 229 ? -13.274 -3.700 14.579 1.00 77.31 229 ILE A O 1
ATOM 1796 N N . TYR A 1 230 ? -13.034 -5.016 12.777 1.00 77.94 230 TYR A N 1
ATOM 1797 C CA . TYR A 1 230 ? -11.617 -5.264 12.957 1.00 77.94 230 TYR A CA 1
ATOM 1798 C C . TYR A 1 230 ? -10.918 -5.018 11.624 1.00 77.94 230 TYR A C 1
ATOM 1800 O O . TYR A 1 230 ? -11.485 -5.233 10.550 1.00 77.94 230 TYR A O 1
ATOM 1808 N N . ASN A 1 231 ? -9.694 -4.513 11.688 1.00 69.62 231 ASN A N 1
ATOM 1809 C CA . ASN A 1 231 ? -8.950 -4.156 10.495 1.00 69.62 231 ASN A CA 1
ATOM 1810 C C . ASN A 1 231 ? -7.846 -5.189 10.252 1.00 69.62 231 ASN A C 1
ATOM 1812 O O . ASN A 1 231 ? -6.900 -5.296 11.032 1.00 69.62 231 ASN A O 1
ATOM 1816 N N . CYS A 1 232 ? -7.978 -5.960 9.174 1.00 67.06 232 CYS A N 1
ATOM 1817 C CA . CYS A 1 232 ? -6.946 -6.879 8.711 1.00 67.06 232 CYS A CA 1
ATOM 1818 C C . CYS A 1 232 ? -6.759 -6.666 7.208 1.00 67.06 232 CYS A C 1
ATOM 1820 O O . CYS A 1 232 ? -7.632 -7.004 6.421 1.00 67.06 232 CYS A O 1
ATOM 1822 N N . GLU A 1 233 ? -5.601 -6.153 6.783 1.00 56.34 233 GLU A N 1
ATOM 1823 C CA . GLU A 1 233 ? -5.325 -5.951 5.350 1.00 56.34 233 GLU A CA 1
ATOM 1824 C C . GLU A 1 233 ? -5.378 -7.247 4.537 1.00 56.34 233 GLU A C 1
ATOM 1826 O O . GLU A 1 233 ? -5.727 -7.214 3.359 1.00 56.34 233 GLU A O 1
ATOM 1831 N N . GLN A 1 234 ? -5.007 -8.373 5.155 1.00 54.31 234 GLN A N 1
ATOM 1832 C CA . GLN A 1 234 ? -5.075 -9.713 4.581 1.00 54.31 234 GLN A CA 1
ATOM 1833 C C . GLN A 1 234 ? -5.215 -10.723 5.721 1.00 54.31 234 GLN A C 1
ATOM 1835 O O . GLN A 1 234 ? -4.222 -11.091 6.352 1.00 54.31 234 GLN A O 1
ATOM 1840 N N . GLY A 1 235 ? -6.434 -11.176 6.012 1.00 47.91 235 GLY A N 1
ATOM 1841 C CA . GLY A 1 235 ? -6.597 -12.357 6.855 1.00 47.91 235 GLY A CA 1
ATOM 1842 C C . GLY A 1 235 ? -5.861 -13.548 6.217 1.00 47.91 235 GLY A C 1
ATOM 1843 O O . GLY A 1 235 ? -5.994 -13.754 5.006 1.00 47.91 235 GLY A O 1
ATOM 1844 N N . PRO A 1 236 ? -5.048 -14.330 6.954 1.00 44.75 236 PRO A N 1
ATOM 1845 C CA . PRO A 1 236 ? -4.490 -15.567 6.427 1.00 44.75 236 PRO A CA 1
ATOM 1846 C C . PRO A 1 236 ? -5.597 -16.419 5.791 1.00 44.75 236 PRO A C 1
ATOM 1848 O O . PRO A 1 236 ? -6.652 -16.635 6.386 1.00 44.75 236 PRO A O 1
ATOM 1851 N N . ARG A 1 237 ? -5.366 -16.883 4.556 1.00 42.34 237 ARG A N 1
ATOM 1852 C CA . ARG A 1 237 ? -6.307 -17.707 3.777 1.00 42.34 237 ARG A CA 1
ATOM 1853 C C . ARG A 1 237 ? -7.003 -18.762 4.651 1.00 42.34 237 ARG A C 1
ATOM 1855 O O . ARG A 1 237 ? -6.329 -19.574 5.281 1.00 42.34 237 ARG A O 1
ATOM 1862 N N . GLY A 1 238 ? -8.338 -18.775 4.643 1.00 53.78 238 GLY A N 1
ATOM 1863 C CA . GLY A 1 238 ? -9.150 -19.766 5.363 1.00 53.78 238 GLY A CA 1
ATOM 1864 C C . GLY A 1 238 ? -9.234 -19.573 6.882 1.00 53.78 238 GLY A C 1
ATOM 1865 O O . GLY A 1 238 ? -9.781 -20.440 7.558 1.00 53.78 238 GLY A O 1
ATOM 1866 N N . GLN A 1 239 ? -8.714 -18.465 7.420 1.00 60.69 239 GLN A N 1
ATOM 1867 C CA . GLN A 1 239 ? -8.808 -18.115 8.840 1.00 60.69 239 GLN A CA 1
ATOM 1868 C C . GLN A 1 239 ? -9.787 -16.970 9.119 1.00 60.69 239 GLN A C 1
ATOM 1870 O O . GLN A 1 239 ? -9.817 -16.503 10.245 1.00 60.69 239 GLN A O 1
ATOM 1875 N N . GLU A 1 240 ? -10.620 -16.535 8.166 1.00 66.75 240 GLU A N 1
ATOM 1876 C CA . GLU A 1 240 ? -11.648 -15.506 8.425 1.00 66.75 240 GLU A CA 1
ATOM 1877 C C . GLU A 1 240 ? -12.531 -15.883 9.613 1.00 66.75 240 GLU A C 1
ATOM 1879 O O . GLU A 1 240 ? -12.594 -15.131 10.572 1.00 66.75 240 GLU A O 1
ATOM 1884 N N . ALA A 1 241 ? -13.072 -17.103 9.638 1.00 70.12 241 ALA A N 1
ATOM 1885 C CA . ALA A 1 241 ? -13.846 -17.587 10.780 1.00 70.12 241 ALA A CA 1
ATOM 1886 C C . ALA A 1 241 ? -13.036 -17.623 12.093 1.00 70.12 241 ALA A C 1
ATOM 1888 O O . ALA A 1 241 ? -13.596 -17.472 13.174 1.00 70.12 241 ALA A O 1
ATOM 1889 N N . ALA A 1 242 ? -11.716 -17.829 12.015 1.00 75.06 242 ALA A N 1
ATOM 1890 C CA . ALA A 1 242 ? -10.845 -17.813 13.187 1.00 75.06 242 ALA A CA 1
ATOM 1891 C C . ALA A 1 242 ? -10.552 -16.381 13.662 1.00 75.06 242 ALA A C 1
ATOM 1893 O O . ALA A 1 242 ? -10.534 -16.152 14.864 1.00 75.06 242 ALA A O 1
ATOM 1894 N N . LEU A 1 243 ? -10.380 -15.427 12.744 1.00 77.06 243 LEU A N 1
ATOM 1895 C CA . LEU A 1 243 ? -10.194 -14.003 13.034 1.00 77.06 243 LEU A CA 1
ATOM 1896 C C . LEU A 1 243 ? -11.482 -13.359 13.535 1.00 77.06 243 LEU A C 1
ATOM 1898 O O . LEU A 1 243 ? -11.438 -12.559 14.461 1.00 77.06 243 LEU A O 1
ATOM 1902 N N . GLU A 1 244 ? -12.628 -13.730 12.969 1.00 80.81 244 GLU A N 1
ATOM 1903 C CA . GLU A 1 244 ? -13.938 -13.342 13.481 1.00 80.81 244 GLU A CA 1
ATOM 1904 C C . GLU A 1 244 ? -14.136 -13.894 14.893 1.00 80.81 244 GLU A C 1
ATOM 1906 O O . GLU A 1 244 ? -14.502 -13.146 15.797 1.00 80.81 244 GLU A O 1
ATOM 1911 N N . ALA A 1 245 ? -13.816 -15.174 15.119 1.00 83.38 245 ALA A N 1
ATOM 1912 C CA . ALA A 1 245 ? -13.857 -15.764 16.454 1.00 83.38 245 ALA A CA 1
ATOM 1913 C C . ALA A 1 245 ? -12.880 -15.081 17.423 1.00 83.38 245 ALA A C 1
ATOM 1915 O O . ALA A 1 245 ? -13.226 -14.875 18.582 1.00 83.38 245 ALA A O 1
ATOM 1916 N N . GLU A 1 246 ? -11.688 -14.694 16.967 1.00 85.50 246 GLU A N 1
ATOM 1917 C CA . GLU A 1 246 ? -10.701 -13.960 17.763 1.00 85.50 246 GLU A CA 1
ATOM 1918 C C . GLU A 1 246 ? -11.177 -12.537 18.084 1.00 85.50 246 GLU A C 1
ATOM 1920 O O . GLU A 1 246 ? -11.041 -12.092 19.222 1.00 85.50 246 GLU A O 1
ATOM 1925 N N . ALA A 1 247 ? -11.801 -11.844 17.129 1.00 85.44 247 ALA A N 1
ATOM 1926 C CA . ALA A 1 247 ? -12.382 -10.518 17.325 1.00 85.44 247 ALA A CA 1
ATOM 1927 C C . ALA A 1 247 ? -13.565 -10.547 18.298 1.00 85.44 247 ALA A C 1
ATOM 1929 O O . ALA A 1 247 ? -13.660 -9.703 19.193 1.00 85.44 247 ALA A O 1
ATOM 1930 N N . VAL A 1 248 ? -14.428 -11.554 18.176 1.00 87.31 248 VAL A N 1
ATOM 1931 C CA . VAL A 1 248 ? -15.510 -11.813 19.130 1.00 87.31 248 VAL A CA 1
ATOM 1932 C C . VAL A 1 248 ? -14.941 -12.143 20.507 1.00 87.31 248 VAL A C 1
ATOM 1934 O O . VAL A 1 248 ? -15.374 -11.550 21.489 1.00 87.31 248 VAL A O 1
ATOM 1937 N N . HIS A 1 249 ? -13.944 -13.024 20.594 1.00 88.56 249 HIS A N 1
ATOM 1938 C CA . HIS A 1 249 ? -13.308 -13.390 21.858 1.00 88.56 249 HIS A CA 1
ATOM 1939 C C . HIS A 1 249 ? -12.644 -12.182 22.529 1.00 88.56 249 HIS A C 1
ATOM 1941 O O . HIS A 1 249 ? -12.789 -11.986 23.733 1.00 88.56 249 HIS A O 1
ATOM 1947 N N . ALA A 1 250 ? -11.953 -11.337 21.762 1.00 86.75 250 ALA A N 1
ATOM 1948 C CA . ALA A 1 250 ? -11.366 -10.094 22.253 1.00 86.75 250 ALA A CA 1
ATOM 1949 C C . ALA A 1 250 ? -12.433 -9.168 22.855 1.00 86.75 250 ALA A C 1
ATOM 1951 O O . ALA A 1 250 ? -12.221 -8.607 23.930 1.00 86.75 250 ALA A O 1
ATOM 1952 N N . PHE A 1 251 ? -13.590 -9.036 22.198 1.00 87.50 251 PHE A N 1
ATOM 1953 C CA . PHE A 1 251 ? -14.721 -8.271 22.720 1.00 87.50 251 PHE A CA 1
ATOM 1954 C C . PHE A 1 251 ? -15.331 -8.909 23.976 1.00 87.50 251 PHE A C 1
ATOM 1956 O O . PHE A 1 251 ? -15.559 -8.218 24.969 1.00 87.50 251 PHE A O 1
ATOM 1963 N N . GLU A 1 252 ? -15.578 -10.217 23.967 1.00 88.50 252 GLU A N 1
ATOM 1964 C CA . GLU A 1 252 ? -16.162 -10.930 25.105 1.00 88.50 252 GLU A CA 1
ATOM 1965 C C . GLU A 1 252 ? -15.261 -10.845 26.342 1.00 88.50 252 GLU A C 1
ATOM 1967 O O . GLU A 1 252 ? -15.735 -10.476 27.414 1.00 88.50 252 GLU A O 1
ATOM 1972 N N . HIS A 1 253 ? -13.962 -11.086 26.188 1.00 86.94 253 HIS A N 1
ATOM 1973 C CA . HIS A 1 253 ? -12.985 -11.015 27.271 1.00 86.94 253 HIS A CA 1
ATOM 1974 C C . HIS A 1 253 ? -12.827 -9.589 27.825 1.00 86.94 253 HIS A C 1
ATOM 1976 O O . HIS A 1 253 ? -12.878 -9.365 29.037 1.00 86.94 253 HIS A O 1
ATOM 1982 N N . ASP A 1 254 ? -12.661 -8.589 26.953 1.00 83.44 254 ASP A N 1
ATOM 1983 C CA . ASP A 1 254 ? -12.371 -7.224 27.401 1.00 83.44 254 ASP A CA 1
ATOM 1984 C C . ASP A 1 254 ? -13.605 -6.474 27.910 1.00 83.44 254 ASP A C 1
ATOM 1986 O O . ASP A 1 254 ? -13.455 -5.526 28.686 1.00 83.44 254 ASP A O 1
ATOM 1990 N N . VAL A 1 255 ? -14.803 -6.869 27.472 1.00 85.69 255 VAL A N 1
ATOM 1991 C CA . VAL A 1 255 ? -16.057 -6.164 27.766 1.00 85.69 255 VAL A CA 1
ATOM 1992 C C . VAL A 1 255 ? -17.007 -7.054 28.556 1.00 85.69 255 VAL A C 1
ATOM 1994 O O . VAL A 1 255 ? -17.334 -6.743 29.699 1.00 85.69 255 VAL A O 1
ATOM 1997 N N . VAL A 1 256 ? -17.459 -8.168 27.981 1.00 87.44 256 VAL A N 1
ATOM 1998 C CA . VAL A 1 256 ? -18.548 -8.977 28.557 1.00 87.44 256 VAL A CA 1
ATOM 1999 C C . VAL A 1 256 ? -18.132 -9.635 29.873 1.00 87.44 256 VAL A C 1
ATOM 2001 O O . VAL A 1 256 ? -18.877 -9.565 30.851 1.00 87.44 256 VAL A O 1
ATOM 2004 N N . GLU A 1 257 ? -16.956 -10.255 29.934 1.00 87.06 257 GLU A N 1
ATOM 2005 C CA . GLU A 1 257 ? -16.460 -10.932 31.136 1.00 87.06 257 GLU A CA 1
ATOM 2006 C C . GLU A 1 257 ? -16.174 -9.946 32.266 1.00 87.06 257 GLU A C 1
ATOM 2008 O O . GLU A 1 257 ? -16.564 -10.197 33.408 1.00 87.06 257 GLU A O 1
ATOM 2013 N N . LYS A 1 258 ? -15.594 -8.782 31.952 1.00 83.50 258 LYS A N 1
ATOM 2014 C CA . LYS A 1 258 ? -15.389 -7.712 32.939 1.00 83.50 258 LYS A CA 1
ATOM 2015 C C . LYS A 1 258 ? -16.705 -7.197 33.514 1.00 83.50 258 LYS A C 1
ATOM 2017 O O . LYS A 1 258 ? -16.796 -6.990 34.718 1.00 83.50 258 LYS A O 1
ATOM 2022 N N . LEU A 1 259 ? -17.737 -7.043 32.684 1.00 83.81 259 LEU A N 1
ATOM 2023 C CA . LEU A 1 259 ? -19.063 -6.621 33.146 1.00 83.81 259 LEU A CA 1
ATOM 2024 C C . LEU A 1 259 ? -19.773 -7.702 33.973 1.00 83.81 259 LEU A C 1
ATOM 2026 O O . LEU A 1 259 ? -20.573 -7.371 34.846 1.00 83.81 259 LEU A O 1
ATOM 2030 N N . ARG A 1 260 ? -19.491 -8.987 33.721 1.00 85.06 260 ARG A N 1
ATOM 2031 C CA . ARG A 1 260 ? -20.006 -10.111 34.525 1.00 85.06 260 ARG A CA 1
ATOM 2032 C C . ARG A 1 260 ? -19.263 -10.296 35.842 1.00 85.06 260 ARG A C 1
ATOM 2034 O O . ARG A 1 260 ? -19.833 -10.869 36.770 1.00 85.06 260 ARG A O 1
ATOM 2041 N N . ALA A 1 261 ? -18.010 -9.857 35.925 1.00 79.81 261 ALA A N 1
ATOM 2042 C CA . ALA A 1 261 ? -17.252 -9.940 37.157 1.00 79.81 261 ALA A CA 1
ATOM 2043 C C . ALA A 1 261 ? -17.966 -9.146 38.273 1.00 79.81 261 ALA A C 1
ATOM 2045 O O . ALA A 1 261 ? -18.544 -8.078 38.025 1.00 79.81 261 ALA A O 1
ATOM 2046 N N . PRO A 1 262 ? -17.973 -9.656 39.518 1.00 68.56 262 PRO A N 1
ATOM 2047 C CA . PRO A 1 262 ? -18.451 -8.873 40.648 1.00 68.56 262 PRO A CA 1
ATOM 2048 C C . PRO A 1 262 ? -17.637 -7.579 40.725 1.00 68.56 262 PRO A C 1
ATOM 2050 O O . PRO A 1 262 ? -16.434 -7.601 40.463 1.00 68.56 262 PRO A O 1
ATOM 2053 N N . ALA A 1 263 ? -18.300 -6.464 41.052 1.00 60.09 263 ALA A N 1
ATOM 2054 C CA . ALA A 1 263 ? -17.629 -5.176 41.188 1.00 60.09 263 ALA A CA 1
ATOM 2055 C C . ALA A 1 263 ? -16.420 -5.354 42.116 1.00 60.09 263 ALA A C 1
ATOM 2057 O O . ALA A 1 263 ? -16.576 -5.816 43.251 1.00 60.09 263 ALA A O 1
ATOM 2058 N N . GLY A 1 264 ? -15.223 -5.083 41.591 1.00 55.47 264 GLY A N 1
ATOM 2059 C CA . GLY A 1 264 ? -14.006 -5.145 42.386 1.00 55.47 264 GLY A CA 1
ATOM 2060 C C . GLY A 1 264 ? -14.118 -4.185 43.579 1.00 55.47 264 GLY A C 1
ATOM 2061 O O . GLY A 1 264 ? -14.765 -3.143 43.439 1.00 55.47 264 GLY A O 1
ATOM 2062 N N . PRO A 1 265 ? -13.561 -4.548 44.746 1.00 42.84 265 PRO A N 1
ATOM 2063 C CA . PRO A 1 265 ? -13.532 -3.671 45.913 1.00 42.84 265 PRO A CA 1
ATOM 2064 C C . PRO A 1 265 ? -12.774 -2.364 45.652 1.00 42.84 265 PRO A C 1
ATOM 2066 O O . PRO A 1 265 ? -11.807 -2.381 44.855 1.00 42.84 265 PRO A O 1
#

Secondary structure (DSSP, 8-state):
----GGGTTSHHHHHHHHHHHHIIIIIHHH---HHHHHHHHHHHHHHHHHHHHHH-GGGHHHHHHHHHHHHHHHHSGGGHHHHHHHHHTSS--------GGGGGGGGHHHHHHHHHHHHHHH--SPPP-THHHHHHHHHHHHHHHHHH--PPPPEEEE----EEEESS-HHHHHHHHHHT---S-----SSTTEEEEEEEEEETTEEEEEEEEEEEETTEEEEEEEEEEEE-SS--TT-HHHHHHHHHHHHIIIIIIHHHSPPP-

Foldseek 3Di:
DDQQLVLLVDPQLVVLLVQLCCLVPPVVVVPLDVVSVLSNLLSCLLNQLSLVCRVPVVCSVVSLVCSLVVVVCQLDPNCVVVLVVVVVVVPDHDDDDNDPVSNVSNVSSVVSVVVVVVVVVVPPDDDDDPVSVVVSVVSSVSSVCSVPPRDPFDWDKDFDQDKDKDLAFLVLLVVCCVPQLPFPDFDPDPPPQKGWTFFPDAQQHGTKIWIWGWAGDVNIIMTTTRIIIHTDSRDPPPCPVVSVVSNVVSCCVSRVVSSRDDPDD

pLDDT: mean 77.33, std 14.19, range [42.34, 95.81]